Protein AF-A0A1V5D3I6-F1 (afdb_monomer_lite)

Foldseek 3Di:
DPDQADWDFDDDPPPDPDDDDDDDDPPDPGPTWRWDQWKKWWKAWADAADDPPPDDDPDHWHWDDDPVPRWHWTKMKTKMALPAPDVVAARIKIWIFTPDTQQFGWIKIPRHKDDKTFTDADAAPPLNVFARGQKMKIKAKIAIPDTDPGPADGDRIWIKMKIKGQLDAPPPDDPPDDPPPWDAPFQAADDPLVSDHDDHGHRPFAMKMKMFIANHRDSPHHTSDIIIGGGPDMGMRMGHRDPVSVD

Structure (mmCIF, N/CA/C/O backbone):
data_AF-A0A1V5D3I6-F1
#
_entry.id   AF-A0A1V5D3I6-F1
#
loop_
_atom_site.group_PDB
_atom_site.id
_atom_site.type_symbol
_atom_site.label_atom_id
_atom_site.label_alt_id
_atom_site.label_comp_id
_atom_site.label_asym_id
_atom_site.label_entity_id
_atom_site.label_seq_id
_atom_site.pdbx_PDB_ins_code
_atom_site.Cartn_x
_atom_site.Cartn_y
_atom_site.Cartn_z
_atom_site.occupancy
_atom_site.B_iso_or_equiv
_atom_site.auth_seq_id
_atom_site.auth_comp_id
_atom_site.auth_asym_id
_atom_site.auth_atom_id
_atom_site.pdbx_PDB_model_num
ATOM 1 N N . MET A 1 1 ? 25.276 -17.514 -11.315 1.00 37.22 1 MET A N 1
ATOM 2 C CA . MET A 1 1 ? 24.323 -18.236 -12.189 1.00 37.22 1 MET A CA 1
ATOM 3 C C . MET A 1 1 ? 23.002 -17.486 -12.111 1.00 37.22 1 MET A C 1
ATOM 5 O O . MET A 1 1 ? 22.484 -17.379 -11.010 1.00 37.22 1 MET A O 1
ATOM 9 N N . LYS A 1 2 ? 22.500 -16.891 -13.203 1.00 38.47 2 LYS A N 1
ATOM 10 C CA . LYS A 1 2 ? 21.170 -16.255 -13.202 1.00 38.47 2 LYS A CA 1
ATOM 11 C C . LYS A 1 2 ? 20.128 -17.372 -13.085 1.00 38.47 2 LYS A C 1
ATOM 13 O O . LYS A 1 2 ? 19.987 -18.147 -14.027 1.00 38.47 2 LYS A O 1
ATOM 18 N N . LYS A 1 3 ? 19.468 -17.514 -11.930 1.00 43.94 3 LYS A N 1
ATOM 19 C CA . LYS A 1 3 ? 18.290 -18.382 -11.820 1.00 43.94 3 LYS A CA 1
ATOM 20 C C . LYS A 1 3 ? 17.224 -17.775 -12.730 1.00 43.94 3 LYS A C 1
ATOM 22 O O . LYS A 1 3 ? 16.884 -16.609 -12.578 1.00 43.94 3 LYS A O 1
ATOM 27 N N . THR A 1 4 ? 16.753 -18.526 -13.717 1.00 47.00 4 THR A N 1
ATOM 28 C CA . THR A 1 4 ? 15.573 -18.136 -14.492 1.00 47.00 4 THR A CA 1
ATOM 29 C C . THR A 1 4 ? 14.388 -18.074 -13.539 1.00 47.00 4 THR A C 1
ATOM 31 O O . THR A 1 4 ? 13.991 -19.107 -13.000 1.00 47.00 4 THR A O 1
ATOM 34 N N . ALA A 1 5 ? 13.876 -16.866 -13.311 1.00 50.59 5 ALA A N 1
ATOM 35 C CA . ALA A 1 5 ? 12.672 -16.621 -12.535 1.00 50.59 5 ALA A CA 1
ATOM 36 C C . ALA A 1 5 ? 11.508 -17.492 -13.053 1.00 50.59 5 ALA A C 1
ATOM 38 O O . ALA A 1 5 ? 11.315 -17.581 -14.275 1.00 50.59 5 ALA A O 1
ATOM 39 N N . PRO A 1 6 ? 10.744 -18.157 -12.168 1.00 49.59 6 PRO A N 1
ATOM 40 C CA . PRO A 1 6 ? 9.537 -18.862 -12.572 1.00 49.59 6 PRO A CA 1
ATOM 41 C C . PRO A 1 6 ? 8.541 -17.863 -13.177 1.00 49.59 6 PRO A C 1
ATOM 43 O O . PRO A 1 6 ? 8.244 -16.821 -12.596 1.00 49.59 6 PRO A O 1
ATOM 46 N N . LYS A 1 7 ? 8.029 -18.177 -14.370 1.00 48.06 7 LYS A N 1
ATOM 47 C CA . LYS A 1 7 ? 6.925 -17.431 -14.980 1.00 48.06 7 LYS A CA 1
ATOM 48 C C . LYS A 1 7 ? 5.622 -17.961 -14.401 1.00 48.06 7 LYS A C 1
ATOM 50 O O . LYS A 1 7 ? 5.266 -19.108 -14.668 1.00 48.06 7 LYS A O 1
ATOM 55 N N . PHE A 1 8 ? 4.918 -17.136 -13.636 1.00 49.38 8 PHE A N 1
ATOM 56 C CA . PHE A 1 8 ? 3.567 -17.451 -13.192 1.00 49.38 8 PHE A CA 1
ATOM 57 C C . PHE A 1 8 ? 2.588 -16.871 -14.208 1.00 49.38 8 PHE A C 1
ATOM 59 O O . PHE A 1 8 ? 2.472 -15.659 -14.380 1.00 49.38 8 PHE A O 1
ATOM 66 N N . CYS A 1 9 ? 1.917 -17.757 -14.934 1.00 48.31 9 CYS A N 1
ATOM 67 C CA . CYS A 1 9 ? 0.856 -17.394 -15.859 1.00 48.31 9 CYS A CA 1
ATOM 68 C C . CYS A 1 9 ? -0.463 -17.788 -15.186 1.00 48.31 9 CYS A C 1
ATOM 70 O O . CYS A 1 9 ? -0.734 -18.977 -15.006 1.00 48.31 9 CYS A O 1
ATOM 72 N N . GLY A 1 10 ? -1.245 -16.801 -14.751 1.00 50.28 10 GLY A N 1
ATOM 73 C CA . GLY A 1 10 ? -2.575 -17.054 -14.214 1.00 50.28 10 GLY A CA 1
ATOM 74 C C . GLY A 1 10 ? -3.531 -17.464 -15.329 1.00 50.28 10 GLY A C 1
ATOM 75 O O . GLY A 1 10 ? -3.560 -16.843 -16.390 1.00 50.28 10 GLY A O 1
ATOM 76 N N . TYR A 1 11 ? -4.301 -18.525 -15.103 1.00 44.09 11 TYR A N 1
ATOM 77 C CA . TYR A 1 11 ? -5.347 -18.956 -16.024 1.00 44.09 11 TYR A CA 1
ATOM 78 C C . TYR A 1 11 ? -6.695 -18.480 -15.489 1.00 44.09 11 TYR A C 1
ATOM 80 O O . TYR A 1 11 ? -7.198 -19.021 -14.505 1.00 44.09 11 TYR A O 1
ATOM 88 N N . THR A 1 12 ? -7.317 -17.506 -16.149 1.00 41.88 12 THR A N 1
ATOM 89 C CA . THR A 1 12 ? -8.731 -17.202 -15.904 1.00 41.88 12 THR A CA 1
ATOM 90 C C . THR A 1 12 ? -9.575 -18.242 -16.632 1.00 41.88 12 THR A C 1
ATOM 92 O O . THR A 1 12 ? -9.712 -18.206 -17.857 1.00 41.88 12 THR A O 1
ATOM 95 N N . VAL A 1 13 ? -10.149 -19.192 -15.894 1.00 40.69 13 VAL A N 1
ATOM 96 C CA . VAL A 1 13 ? -11.160 -20.101 -16.445 1.00 40.69 13 VAL A CA 1
ATOM 97 C C . VAL A 1 13 ? -12.479 -19.336 -16.512 1.00 40.69 13 VAL A C 1
ATOM 99 O O . VAL A 1 13 ? -13.206 -19.241 -15.527 1.00 40.69 13 VAL A O 1
ATOM 102 N N . ILE A 1 14 ? -12.796 -18.765 -17.675 1.00 44.31 14 ILE A N 1
ATOM 103 C CA . ILE A 1 14 ? -14.140 -18.241 -17.931 1.00 44.31 14 ILE A CA 1
ATOM 104 C C . ILE A 1 14 ? -15.063 -19.455 -18.065 1.00 44.31 14 ILE A C 1
ATOM 106 O O . ILE A 1 14 ? -15.066 -20.137 -19.091 1.00 44.31 14 ILE A O 1
ATOM 110 N N . ALA A 1 15 ? -15.830 -19.749 -17.016 1.00 41.75 15 ALA A N 1
ATOM 111 C CA . ALA A 1 15 ? -16.908 -20.724 -17.086 1.00 41.75 15 ALA A CA 1
ATOM 112 C C . ALA A 1 15 ? -18.030 -20.143 -17.962 1.00 41.75 15 ALA A C 1
ATOM 114 O O . ALA A 1 15 ? -18.907 -19.424 -17.485 1.00 41.75 15 ALA A O 1
ATOM 115 N N . LEU A 1 16 ? -17.978 -20.415 -19.267 1.00 42.66 16 LEU A N 1
ATOM 116 C CA . LEU A 1 16 ? -19.084 -20.118 -20.169 1.00 42.66 16 LEU A CA 1
ATOM 117 C C . LEU A 1 16 ? -20.218 -21.100 -19.849 1.00 42.66 16 LEU A C 1
ATOM 119 O O . LEU A 1 16 ? -20.115 -22.294 -20.141 1.00 42.66 16 LEU A O 1
ATOM 123 N N . SER A 1 17 ? -21.282 -20.607 -19.212 1.00 44.28 17 SER A N 1
ATOM 124 C CA . SER A 1 17 ? -22.501 -21.384 -18.992 1.00 44.28 17 SER A CA 1
ATOM 125 C C . SER A 1 17 ? -22.998 -21.957 -20.317 1.00 44.28 17 SER A C 1
ATOM 127 O O . SER A 1 17 ? -23.176 -21.253 -21.310 1.00 44.28 17 SER A O 1
ATOM 129 N N . LEU A 1 18 ? -23.172 -23.274 -20.303 1.00 47.62 18 LEU A N 1
ATOM 130 C CA . LEU A 1 18 ? -23.418 -24.146 -21.436 1.00 47.62 18 LEU A CA 1
ATOM 131 C C . LEU A 1 18 ? -24.748 -23.812 -22.138 1.00 47.62 18 LEU A C 1
ATOM 133 O O . LEU A 1 18 ? -25.794 -24.338 -21.768 1.00 47.62 18 LEU A O 1
ATOM 137 N N . ALA A 1 19 ? -24.715 -22.981 -23.179 1.00 48.28 19 ALA A N 1
ATOM 138 C CA . ALA A 1 19 ? -25.763 -22.952 -24.193 1.00 48.28 19 ALA A CA 1
ATOM 139 C C . ALA A 1 19 ? -25.214 -22.475 -25.547 1.00 48.28 19 ALA A C 1
ATOM 141 O O . ALA A 1 19 ? -24.840 -21.322 -25.718 1.00 48.28 19 ALA A O 1
ATOM 142 N N . LEU A 1 20 ? -25.268 -23.396 -26.511 1.00 44.53 20 LEU A N 1
ATOM 143 C CA . LEU A 1 20 ? -25.088 -23.224 -27.954 1.00 44.53 20 LEU A CA 1
ATOM 144 C C . LEU A 1 20 ? -23.651 -23.049 -28.481 1.00 44.53 20 LEU A C 1
ATOM 146 O O . LEU A 1 20 ? -23.005 -22.012 -28.372 1.00 44.53 20 LEU A O 1
ATOM 150 N N . ALA A 1 21 ? -23.193 -24.119 -29.132 1.00 50.31 21 ALA A N 1
ATOM 151 C CA . ALA A 1 21 ? -21.932 -24.232 -29.838 1.00 50.31 21 ALA A CA 1
ATOM 152 C C . ALA A 1 21 ? -21.857 -23.268 -31.033 1.00 50.31 21 ALA A C 1
ATOM 154 O O . ALA A 1 21 ? -22.426 -23.527 -32.091 1.00 50.31 21 ALA A O 1
ATOM 155 N N . ILE A 1 22 ? -21.087 -22.194 -30.880 1.00 46.81 22 ILE A N 1
ATOM 156 C CA . ILE A 1 22 ? -20.402 -21.519 -31.983 1.00 46.81 22 ILE A CA 1
ATOM 157 C C . ILE A 1 22 ? -18.941 -21.405 -31.558 1.00 46.81 22 ILE A C 1
ATOM 159 O O . ILE A 1 22 ? -18.634 -20.903 -30.479 1.00 46.81 22 ILE A O 1
ATOM 163 N N . SER A 1 23 ? -18.044 -21.947 -32.380 1.00 50.72 23 SER A N 1
ATOM 164 C CA . SER A 1 23 ? -16.603 -22.002 -32.151 1.00 50.72 23 SER A CA 1
ATOM 165 C C . SER A 1 23 ? -15.990 -20.598 -32.127 1.00 50.72 23 SER A C 1
ATOM 167 O O . SER A 1 23 ? -15.483 -20.107 -33.135 1.00 50.72 23 SER A O 1
ATOM 169 N N . LEU A 1 24 ? -16.025 -19.956 -30.968 1.00 43.88 24 LEU A N 1
ATOM 170 C CA . LEU A 1 24 ? -15.136 -18.857 -30.626 1.00 43.88 24 LEU A CA 1
ATOM 171 C C . LEU A 1 24 ? -13.979 -19.478 -29.848 1.00 43.88 24 LEU A C 1
ATOM 173 O O . LEU A 1 24 ? -14.133 -19.870 -28.694 1.00 43.88 24 LEU A O 1
ATOM 177 N N . LEU A 1 25 ? -12.830 -19.632 -30.508 1.00 50.66 25 LEU A N 1
ATOM 178 C CA . LEU A 1 25 ? -11.586 -19.923 -29.802 1.00 50.66 25 LEU A CA 1
ATOM 179 C C . LEU A 1 25 ? -11.362 -18.777 -28.804 1.00 50.66 25 LEU A C 1
ATOM 181 O O . LEU A 1 25 ? -11.309 -17.624 -29.242 1.00 50.66 25 LEU A O 1
ATOM 185 N N . PRO A 1 26 ? -11.261 -19.040 -27.489 1.00 46.59 26 PRO A N 1
ATOM 186 C CA . PRO A 1 26 ? -10.918 -17.989 -26.551 1.00 46.59 26 PRO A CA 1
ATOM 187 C C . PRO A 1 26 ? -9.510 -17.507 -26.904 1.00 46.59 26 PRO A C 1
ATOM 189 O O . PRO A 1 26 ? -8.544 -18.264 -26.811 1.00 46.59 26 PRO A O 1
ATOM 192 N N . ILE A 1 27 ? -9.390 -16.251 -27.338 1.00 44.38 27 ILE A N 1
ATOM 193 C CA . ILE A 1 27 ? -8.098 -15.571 -27.404 1.00 44.38 27 ILE A CA 1
ATOM 194 C C . ILE A 1 27 ? -7.692 -15.346 -25.948 1.00 44.38 27 ILE A C 1
ATOM 196 O O . ILE A 1 27 ? -8.093 -14.378 -25.309 1.00 44.38 27 ILE A O 1
ATOM 200 N N . GLN A 1 28 ? -6.970 -16.314 -25.391 1.00 44.66 28 GLN A N 1
ATOM 201 C CA . GLN A 1 28 ? -6.386 -16.221 -24.063 1.00 44.66 28 GLN A CA 1
ATOM 202 C C . GLN A 1 28 ? -5.159 -15.317 -24.168 1.00 44.66 28 GLN A C 1
ATOM 204 O O . GLN A 1 28 ? -4.096 -15.739 -24.619 1.00 44.66 28 GLN A O 1
ATOM 209 N N . ALA A 1 29 ? -5.312 -14.050 -23.790 1.00 43.88 29 ALA A N 1
ATOM 210 C CA . ALA A 1 29 ? -4.165 -13.200 -23.516 1.00 43.88 29 ALA A CA 1
ATOM 211 C C . ALA A 1 29 ? -3.569 -13.642 -22.174 1.00 43.88 29 ALA A C 1
ATOM 213 O O . ALA A 1 29 ? -4.020 -13.241 -21.105 1.00 43.88 29 ALA A O 1
ATOM 214 N N . THR A 1 30 ? -2.584 -14.533 -22.235 1.00 46.59 30 THR A N 1
ATOM 215 C CA . THR A 1 30 ? -1.833 -14.978 -21.065 1.00 46.59 30 THR A CA 1
ATOM 216 C C . THR A 1 30 ? -0.855 -13.875 -20.665 1.00 46.59 30 THR A C 1
ATOM 218 O O . THR A 1 30 ? 0.244 -13.784 -21.215 1.00 46.59 30 THR A O 1
ATOM 221 N N . ALA A 1 31 ? -1.235 -13.015 -19.721 1.00 51.59 31 ALA A N 1
ATOM 222 C CA . ALA A 1 31 ? -0.265 -12.161 -19.047 1.00 51.59 31 ALA A CA 1
ATOM 223 C C . ALA A 1 31 ? 0.580 -13.059 -18.129 1.00 51.59 31 ALA A C 1
ATOM 225 O O . ALA A 1 31 ? 0.126 -13.526 -17.087 1.00 51.59 31 ALA A O 1
ATOM 226 N N . CYS A 1 32 ? 1.790 -13.396 -18.572 1.00 47.50 32 CYS A N 1
ATOM 227 C CA . CYS A 1 32 ? 2.750 -14.120 -17.749 1.00 47.50 32 CYS A CA 1
ATOM 228 C C . CYS A 1 32 ? 3.564 -13.106 -16.949 1.00 47.50 32 CYS A C 1
ATOM 230 O O . CYS A 1 32 ? 4.317 -12.326 -17.534 1.00 47.50 32 CYS A O 1
ATOM 232 N N . TYR A 1 33 ? 3.441 -13.148 -15.626 1.00 57.34 33 TYR A N 1
ATOM 233 C CA . TYR A 1 33 ? 4.226 -12.306 -14.734 1.00 57.34 33 TYR A CA 1
ATOM 234 C C . TYR A 1 33 ? 5.577 -12.977 -14.498 1.00 57.34 33 TYR A C 1
ATOM 236 O O . TYR A 1 33 ? 5.665 -14.176 -14.204 1.00 57.34 33 TYR A O 1
ATOM 244 N N . VAL A 1 34 ? 6.648 -12.209 -14.680 1.00 58.06 34 VAL A N 1
ATOM 245 C CA . VAL A 1 34 ? 7.978 -12.611 -14.227 1.00 58.06 34 VAL A CA 1
ATOM 246 C C . VAL A 1 34 ? 8.058 -12.196 -12.770 1.00 58.06 34 VAL A C 1
ATOM 248 O O . VAL A 1 34 ? 8.049 -11.004 -12.489 1.00 58.06 34 VAL A O 1
ATOM 251 N N . VAL A 1 35 ? 8.079 -13.180 -11.873 1.00 62.00 35 VAL A N 1
ATOM 252 C CA . VAL A 1 35 ? 8.265 -12.934 -10.443 1.00 62.00 35 VAL A CA 1
ATOM 253 C C . VAL A 1 35 ? 9.756 -12.855 -10.163 1.00 62.00 35 VAL A C 1
ATOM 255 O O . VAL A 1 35 ? 10.490 -13.794 -10.474 1.00 62.00 35 VAL A O 1
ATOM 258 N N . GLY A 1 36 ? 10.200 -11.748 -9.584 1.00 67.19 36 GLY A N 1
ATOM 259 C CA . GLY A 1 36 ? 11.580 -11.571 -9.151 1.00 67.19 36 GLY A CA 1
ATOM 260 C C . GLY A 1 36 ? 11.684 -11.109 -7.710 1.00 67.19 36 GLY A C 1
ATOM 261 O O . GLY A 1 36 ? 10.691 -10.755 -7.078 1.00 67.19 36 GLY A O 1
ATOM 262 N N . ASP A 1 37 ? 12.921 -11.091 -7.230 1.00 78.69 37 ASP A N 1
ATOM 263 C CA . ASP A 1 37 ? 13.271 -10.467 -5.966 1.00 78.69 37 ASP A CA 1
ATOM 264 C C . ASP A 1 37 ? 13.435 -8.958 -6.215 1.00 78.69 37 ASP A C 1
ATOM 266 O O . ASP A 1 37 ? 14.124 -8.546 -7.154 1.00 78.69 37 ASP A O 1
ATOM 270 N N . CYS A 1 38 ? 12.831 -8.122 -5.380 1.00 83.50 38 CYS A N 1
ATOM 271 C CA . CYS A 1 38 ? 13.076 -6.683 -5.342 1.00 83.50 38 CYS A CA 1
ATOM 272 C C . CYS A 1 38 ? 12.763 -6.147 -3.943 1.00 83.50 38 CYS A C 1
ATOM 274 O O . CYS A 1 38 ? 12.280 -6.872 -3.071 1.00 83.50 38 CYS A O 1
ATOM 276 N N . ARG A 1 39 ? 13.064 -4.870 -3.727 1.00 89.25 39 ARG A N 1
ATOM 277 C CA . ARG A 1 39 ? 12.733 -4.154 -2.498 1.00 89.25 39 ARG A CA 1
ATOM 278 C C . ARG A 1 39 ? 12.121 -2.810 -2.837 1.00 89.25 39 ARG A C 1
ATOM 280 O O . ARG A 1 39 ? 12.390 -2.259 -3.900 1.00 89.25 39 ARG A O 1
ATOM 287 N N . VAL A 1 40 ? 11.371 -2.248 -1.910 1.00 89.75 40 VAL A N 1
ATOM 288 C CA . VAL A 1 40 ? 10.845 -0.893 -2.016 1.00 89.75 40 VAL A CA 1
ATOM 289 C C . VAL A 1 40 ? 11.223 -0.111 -0.782 1.00 89.75 40 VAL A C 1
ATOM 291 O O . VAL A 1 40 ? 11.158 -0.619 0.337 1.00 89.75 40 VAL A O 1
ATOM 294 N N . THR A 1 41 ? 11.591 1.140 -1.008 1.00 85.94 41 THR A N 1
ATOM 295 C CA . THR A 1 41 ? 11.542 2.176 0.013 1.00 85.94 41 THR A CA 1
ATOM 296 C C . THR A 1 41 ? 10.632 3.258 -0.523 1.00 85.94 41 THR A C 1
ATOM 298 O O . THR A 1 41 ? 10.740 3.654 -1.684 1.00 85.94 41 THR A O 1
ATOM 301 N N . GLY A 1 42 ? 9.746 3.769 0.314 1.00 81.50 42 GLY A N 1
ATOM 302 C CA . GLY A 1 42 ? 9.004 4.946 -0.082 1.00 81.50 42 GLY A CA 1
ATOM 303 C C . GLY A 1 42 ? 8.053 5.431 0.976 1.00 81.50 42 GLY A C 1
ATOM 304 O O . GLY A 1 42 ? 7.952 4.886 2.074 1.00 81.50 42 GLY A O 1
ATOM 305 N N . GLY A 1 43 ? 7.381 6.509 0.625 1.00 71.12 43 GLY A N 1
ATOM 306 C CA . GLY A 1 43 ? 6.408 7.155 1.471 1.00 71.12 43 GLY A CA 1
ATOM 307 C C . GLY A 1 43 ? 5.744 8.287 0.719 1.00 71.12 43 GLY A C 1
ATOM 308 O O . GLY A 1 43 ? 6.286 8.824 -0.250 1.00 71.12 43 GLY A O 1
ATOM 309 N N . GLY A 1 44 ? 4.551 8.631 1.168 1.00 65.50 44 GLY A N 1
ATOM 310 C CA . GLY A 1 44 ? 3.733 9.628 0.508 1.00 65.50 44 GLY A CA 1
ATOM 311 C C . GLY A 1 44 ? 2.622 10.134 1.406 1.00 65.50 44 GLY A C 1
ATOM 312 O O . GLY A 1 44 ? 2.273 9.534 2.427 1.00 65.50 44 GLY A O 1
ATOM 313 N N . GLU A 1 45 ? 2.074 11.269 0.998 1.00 58.47 45 GLU A N 1
ATOM 314 C CA . GLU A 1 45 ? 0.855 11.842 1.550 1.00 58.47 45 GLU A CA 1
ATOM 315 C C . GLU A 1 45 ? -0.198 11.854 0.446 1.00 58.47 45 GLU A C 1
ATOM 317 O O . GLU A 1 45 ? 0.074 12.323 -0.662 1.00 58.47 45 GLU A O 1
ATOM 322 N N . VAL A 1 46 ? -1.395 11.347 0.746 1.00 54.84 46 VAL A N 1
ATOM 323 C CA . VAL A 1 46 ? -2.536 11.407 -0.170 1.00 54.84 46 VAL A CA 1
ATOM 324 C C . VAL A 1 46 ? -3.688 12.127 0.525 1.00 54.84 46 VAL A C 1
ATOM 326 O O . VAL A 1 46 ? -4.224 11.681 1.544 1.00 54.84 46 VAL A O 1
ATOM 329 N N . THR A 1 47 ? -4.095 13.256 -0.052 1.00 44.59 47 THR A N 1
ATOM 330 C CA . THR A 1 47 ? -5.380 13.899 0.224 1.00 44.59 47 THR A CA 1
ATOM 331 C C . THR A 1 47 ? -6.404 13.385 -0.782 1.00 44.59 47 THR A C 1
ATOM 333 O O . THR A 1 47 ? -6.282 13.591 -1.982 1.00 44.59 47 THR A O 1
ATOM 336 N N . SER A 1 48 ? -7.445 12.704 -0.312 1.00 41.94 48 SER A N 1
ATOM 337 C CA . SER A 1 48 ? -8.577 12.318 -1.155 1.00 41.94 48 SER A CA 1
ATOM 338 C C . SER A 1 48 ? -9.689 13.370 -1.060 1.00 41.94 48 SER A C 1
ATOM 340 O O . SER A 1 48 ? -9.990 13.856 0.029 1.00 41.94 48 SER A O 1
ATOM 342 N N . GLY A 1 49 ? -10.306 13.741 -2.186 1.00 35.78 49 GLY A N 1
ATOM 343 C CA . GLY A 1 49 ? -11.411 14.708 -2.260 1.00 35.78 49 GLY A CA 1
ATOM 344 C C . GLY A 1 49 ? -11.837 14.953 -3.711 1.00 35.78 49 GLY A C 1
ATOM 345 O O . GLY A 1 49 ? -10.996 14.919 -4.595 1.00 35.78 49 GLY A O 1
ATOM 346 N N . ILE A 1 50 ? -13.134 15.129 -3.978 1.00 40.34 50 ILE A N 1
ATOM 347 C CA . ILE A 1 50 ? -13.681 15.369 -5.327 1.00 40.34 50 ILE A CA 1
ATOM 348 C C . ILE A 1 50 ? -13.454 16.836 -5.718 1.00 40.34 50 ILE A C 1
ATOM 350 O O . ILE A 1 50 ? -13.862 17.726 -4.979 1.00 40.34 50 ILE A O 1
ATOM 354 N N . ASP A 1 51 ? -12.898 17.070 -6.902 1.00 37.28 51 ASP A N 1
ATOM 355 C CA . ASP A 1 51 ? -13.044 18.315 -7.656 1.00 37.28 51 ASP A CA 1
ATOM 356 C C . ASP A 1 51 ? -14.389 18.273 -8.422 1.00 37.28 51 ASP A C 1
ATOM 358 O O . ASP A 1 51 ? -14.614 17.327 -9.192 1.00 37.28 51 ASP A O 1
ATOM 362 N N . PRO A 1 52 ? -15.333 19.198 -8.161 1.00 37.25 52 PRO A N 1
ATOM 363 C CA . PRO A 1 52 ? -16.675 19.186 -8.745 1.00 37.25 52 PRO A CA 1
ATOM 364 C C . PRO A 1 52 ? -16.758 19.400 -10.270 1.00 37.25 52 PRO A C 1
ATOM 366 O O . PRO A 1 52 ? -17.811 19.087 -10.828 1.00 37.25 52 PRO A O 1
ATOM 369 N N . ASP A 1 53 ? -15.703 19.850 -10.962 1.00 36.00 53 ASP A N 1
ATOM 370 C CA . ASP A 1 53 ? -15.848 20.400 -12.326 1.00 36.00 53 ASP A CA 1
ATOM 371 C C . ASP A 1 53 ? -15.299 19.537 -13.486 1.00 36.00 53 ASP A C 1
ATOM 373 O O . ASP A 1 53 ? -15.312 19.959 -14.643 1.00 36.00 53 ASP A O 1
ATOM 377 N N . GLY A 1 54 ? -14.896 18.285 -13.239 1.00 37.03 54 GLY A N 1
ATOM 378 C CA . GLY A 1 54 ? -14.754 17.259 -14.292 1.00 37.03 54 GLY A CA 1
ATOM 379 C C . GLY A 1 54 ? -13.691 17.502 -15.381 1.00 37.03 54 GLY A C 1
ATOM 380 O O . GLY A 1 54 ? -13.683 16.783 -16.383 1.00 37.03 54 GLY A O 1
ATOM 381 N N . GLY A 1 55 ? -12.791 18.470 -15.197 1.00 31.94 55 GLY A N 1
ATOM 382 C CA . GLY A 1 55 ? -11.600 18.693 -16.021 1.00 31.94 55 GLY A CA 1
ATOM 383 C C . GLY A 1 55 ? -10.314 18.337 -15.269 1.00 31.94 55 GLY A C 1
ATOM 384 O O . GLY A 1 55 ? -10.279 18.356 -14.047 1.00 31.94 55 GLY A O 1
ATOM 385 N N . TRP A 1 56 ? -9.247 18.005 -15.998 1.00 36.34 56 TRP A N 1
ATOM 386 C CA . TRP A 1 56 ? -7.893 17.909 -15.441 1.00 36.34 56 TRP A CA 1
ATOM 387 C C . TRP A 1 56 ? -7.244 19.298 -15.517 1.00 36.34 56 TRP A C 1
ATOM 389 O O . TRP A 1 56 ? -6.955 19.773 -16.616 1.00 36.34 56 TRP A O 1
ATOM 399 N N . ASP A 1 57 ? -7.065 19.965 -14.375 1.00 38.94 57 ASP A N 1
ATOM 400 C CA . ASP A 1 57 ? -6.638 21.374 -14.290 1.00 38.94 57 ASP A CA 1
ATOM 401 C C . ASP A 1 57 ? -5.175 21.569 -13.834 1.00 38.94 57 ASP A C 1
ATOM 403 O O . ASP A 1 57 ? -4.680 22.694 -13.761 1.00 38.94 57 ASP A O 1
ATOM 407 N N . GLY A 1 58 ? -4.455 20.476 -13.561 1.00 35.62 58 GLY A N 1
ATOM 408 C CA . GLY A 1 58 ? -3.114 20.523 -12.975 1.00 35.62 58 GLY A CA 1
ATOM 409 C C . GLY A 1 58 ? -3.094 20.532 -11.443 1.00 35.62 58 GLY A C 1
ATOM 410 O O . GLY A 1 58 ? -2.032 20.764 -10.863 1.00 35.62 58 GLY A O 1
ATOM 411 N N . THR A 1 59 ? -4.214 20.232 -10.781 1.00 31.38 59 THR A N 1
ATOM 412 C CA . THR A 1 59 ? -4.294 20.049 -9.331 1.00 31.38 59 THR A CA 1
ATOM 413 C C . THR A 1 59 ? -4.857 18.666 -8.936 1.00 31.38 59 THR A C 1
ATOM 415 O O . THR A 1 59 ? -5.852 18.187 -9.459 1.00 31.38 59 THR A O 1
ATOM 418 N N . LEU A 1 60 ? -4.110 18.009 -8.032 1.00 37.91 60 LEU A N 1
ATOM 419 C CA . LEU A 1 60 ? -4.439 16.956 -7.048 1.00 37.91 60 LEU A CA 1
ATOM 420 C C . LEU A 1 60 ? -5.236 15.691 -7.475 1.00 37.91 60 LEU A C 1
ATOM 422 O O . LEU A 1 60 ? -6.408 15.727 -7.833 1.00 37.91 60 LEU A O 1
ATOM 426 N N . ALA A 1 61 ? -4.617 14.517 -7.290 1.00 38.41 61 ALA A N 1
ATOM 427 C CA . ALA A 1 61 ? -5.255 13.208 -7.433 1.00 38.41 61 ALA A CA 1
ATOM 428 C C . ALA A 1 61 ? -6.030 12.789 -6.174 1.00 38.41 61 ALA A C 1
ATOM 430 O O . ALA A 1 61 ? -5.532 12.756 -5.052 1.00 38.41 61 ALA A O 1
ATOM 431 N N . GLN A 1 62 ? -7.277 12.427 -6.435 1.00 40.62 62 GLN A N 1
ATOM 432 C CA . GLN A 1 62 ? -8.309 12.005 -5.510 1.00 40.62 62 GLN A CA 1
ATOM 433 C C . GLN A 1 62 ? -8.156 10.496 -5.253 1.00 40.62 62 GLN A C 1
ATOM 435 O O . GLN A 1 62 ? -8.371 9.690 -6.160 1.00 40.62 62 GLN A O 1
ATOM 440 N N . GLY A 1 63 ? -7.836 10.083 -4.025 1.00 39.34 63 GLY A N 1
ATOM 441 C CA . GLY A 1 63 ? -8.048 8.690 -3.616 1.00 39.34 63 GLY A CA 1
ATOM 442 C C . GLY A 1 63 ? -9.550 8.373 -3.637 1.00 39.34 63 GLY A C 1
ATOM 443 O O . GLY A 1 63 ? -10.333 9.016 -2.937 1.00 39.34 63 GLY A O 1
ATOM 444 N N . LYS A 1 64 ? -9.997 7.418 -4.460 1.00 39.56 64 LYS A N 1
ATOM 445 C CA . LYS A 1 64 ? -11.401 6.983 -4.470 1.00 39.56 64 LYS A CA 1
ATOM 446 C C . LYS A 1 64 ? -11.602 5.865 -3.451 1.00 39.56 64 LYS A C 1
ATOM 448 O O . LYS A 1 64 ? -11.545 4.693 -3.792 1.00 39.56 64 LYS A O 1
ATOM 453 N N . TYR A 1 65 ? -11.999 6.238 -2.241 1.00 40.03 65 TYR A N 1
ATOM 454 C CA . TYR A 1 65 ? -13.035 5.476 -1.551 1.00 40.03 65 TYR A CA 1
ATOM 455 C C . TYR A 1 65 ? -14.163 6.438 -1.193 1.00 40.03 65 TYR A C 1
ATOM 457 O O . TYR A 1 65 ? -14.041 7.266 -0.293 1.00 40.03 65 TYR A O 1
ATOM 465 N N . ARG A 1 66 ? -15.254 6.383 -1.966 1.00 39.47 66 ARG A N 1
ATOM 466 C CA . ARG A 1 66 ? -16.520 6.991 -1.559 1.00 39.47 66 ARG A CA 1
ATOM 467 C C . ARG A 1 66 ? -17.196 5.982 -0.641 1.00 39.47 66 ARG A C 1
ATOM 469 O O . ARG A 1 66 ? -17.859 5.073 -1.135 1.00 39.47 66 ARG A O 1
ATOM 476 N N . SER A 1 67 ? -17.105 6.180 0.673 1.00 41.88 67 SER A N 1
ATOM 477 C CA . SER A 1 67 ? -18.259 5.779 1.480 1.00 41.88 67 SER A CA 1
ATOM 478 C C . SER A 1 67 ? -19.444 6.623 0.984 1.00 41.88 67 SER A C 1
ATOM 480 O O . SER A 1 67 ? -19.251 7.770 0.563 1.00 41.88 67 SER A O 1
ATOM 482 N N . GLY A 1 68 ? -20.655 6.068 0.949 1.00 38.91 68 GLY A N 1
ATOM 483 C CA . GLY A 1 68 ? -21.832 6.678 0.309 1.00 38.91 68 GLY A CA 1
ATOM 484 C C . GLY A 1 68 ? -22.221 8.097 0.773 1.00 38.91 68 GLY A C 1
ATOM 485 O O . GLY A 1 68 ? -23.175 8.652 0.238 1.00 38.91 68 GLY A O 1
ATOM 486 N N . SER A 1 69 ? -21.500 8.699 1.725 1.00 49.91 69 SER A N 1
ATOM 487 C CA . SER A 1 69 ? -21.671 10.062 2.242 1.00 49.91 69 SER A CA 1
ATOM 488 C C . SER A 1 69 ? -20.881 11.157 1.504 1.00 49.91 69 SER A C 1
ATOM 490 O O . SER A 1 69 ? -21.076 12.333 1.799 1.00 49.91 69 SER A O 1
ATOM 492 N N . GLY A 1 70 ? -19.976 10.815 0.576 1.00 58.53 70 GLY A N 1
ATOM 493 C CA . GLY A 1 70 ? -19.125 11.800 -0.115 1.00 58.53 70 GLY A CA 1
ATOM 494 C C . GLY A 1 70 ? -17.907 12.281 0.690 1.00 58.53 70 GLY A C 1
ATOM 495 O O . GLY A 1 70 ? -17.164 13.133 0.209 1.00 58.53 70 GLY A O 1
ATOM 496 N N . GLN A 1 71 ? -17.676 11.721 1.880 1.00 62.78 71 GLN A N 1
ATOM 497 C CA . GLN A 1 71 ? -16.450 11.916 2.656 1.00 62.78 71 GLN A CA 1
ATOM 498 C C . GLN A 1 71 ? -15.333 10.985 2.171 1.00 62.78 71 GLN A C 1
ATOM 500 O O . GLN A 1 71 ? -15.595 9.867 1.722 1.00 62.78 71 GLN A O 1
ATOM 505 N N . THR A 1 72 ? -14.093 11.447 2.288 1.00 69.75 72 THR A N 1
ATOM 506 C CA . THR A 1 72 ? -12.902 10.821 1.710 1.00 69.75 72 THR A CA 1
ATOM 507 C C . THR A 1 72 ? -11.808 10.634 2.776 1.00 69.75 72 THR A C 1
ATOM 509 O O . THR A 1 72 ? -11.703 11.424 3.715 1.00 69.75 72 THR A O 1
ATOM 512 N N . ASN A 1 73 ? -11.032 9.548 2.675 1.00 76.94 73 ASN A N 1
ATOM 513 C CA . ASN A 1 73 ? -9.983 9.178 3.635 1.00 76.94 73 ASN A CA 1
ATOM 514 C C . ASN A 1 73 ? -8.659 9.918 3.392 1.00 76.94 73 ASN A C 1
ATOM 516 O O . ASN A 1 73 ? -8.023 9.721 2.355 1.00 76.94 73 ASN A O 1
ATOM 520 N N . ARG A 1 74 ? -8.181 10.706 4.353 1.00 82.25 74 ARG A N 1
ATOM 521 C CA . ARG A 1 74 ? -6.836 11.293 4.316 1.00 82.25 74 ARG A CA 1
ATOM 522 C C . ARG A 1 74 ? -5.848 10.371 5.013 1.00 82.25 74 ARG A C 1
ATOM 524 O O . ARG A 1 74 ? -6.046 10.054 6.186 1.00 82.25 74 ARG A O 1
ATOM 531 N N . TYR A 1 75 ? -4.761 10.022 4.332 1.00 83.75 75 TYR A N 1
ATOM 532 C CA . TYR A 1 75 ? -3.746 9.141 4.895 1.00 83.75 75 TYR A CA 1
ATOM 533 C C . TYR A 1 75 ? -2.321 9.468 4.428 1.00 83.75 75 TYR A C 1
ATOM 535 O O . TYR A 1 75 ? -2.106 10.063 3.370 1.00 83.75 75 TYR A O 1
ATOM 543 N N . THR A 1 76 ? -1.340 9.057 5.227 1.00 89.00 76 THR A N 1
ATOM 544 C CA . THR A 1 76 ? 0.063 8.924 4.815 1.00 89.00 76 THR A CA 1
ATOM 545 C C . THR A 1 76 ? 0.493 7.478 4.960 1.00 89.00 76 THR A C 1
ATOM 547 O O . THR A 1 76 ? -0.107 6.697 5.699 1.00 89.00 76 THR A O 1
ATOM 550 N N . PHE A 1 77 ? 1.551 7.114 4.258 1.00 91.06 77 PHE A N 1
ATOM 551 C CA . PHE A 1 77 ? 2.156 5.799 4.379 1.00 91.06 77 PHE A CA 1
ATOM 552 C C . PHE A 1 77 ? 3.663 5.900 4.180 1.00 91.06 77 PHE A C 1
ATOM 554 O O . PHE A 1 77 ? 4.175 6.898 3.663 1.00 91.06 77 PHE A O 1
ATOM 561 N N . GLY A 1 78 ? 4.367 4.842 4.553 1.00 90.50 78 GLY A N 1
ATOM 562 C CA . GLY A 1 78 ? 5.746 4.650 4.150 1.00 90.50 78 GLY A CA 1
ATOM 563 C C . GLY A 1 78 ? 6.471 3.587 4.950 1.00 90.50 78 GLY A C 1
ATOM 564 O O . GLY A 1 78 ? 5.940 3.021 5.907 1.00 90.50 78 GLY A O 1
ATOM 565 N N . GLY A 1 79 ? 7.709 3.344 4.543 1.00 90.44 79 GLY A N 1
ATOM 566 C CA . GLY A 1 79 ? 8.586 2.347 5.130 1.00 90.44 79 GLY A CA 1
ATOM 567 C C . GLY A 1 79 ? 9.416 1.648 4.065 1.00 90.44 79 GLY A C 1
ATOM 568 O O . GLY A 1 79 ? 9.741 2.228 3.022 1.00 90.44 79 GLY A O 1
ATOM 569 N N . GLN A 1 80 ? 9.741 0.390 4.337 1.00 89.94 80 GLN A N 1
ATOM 570 C CA . GLN A 1 80 ? 10.510 -0.464 3.449 1.00 89.94 80 GLN A CA 1
ATOM 571 C C . GLN A 1 80 ? 9.961 -1.891 3.435 1.00 89.94 80 GLN A C 1
ATOM 573 O O . GLN A 1 80 ? 9.544 -2.401 4.471 1.00 89.94 80 GLN A O 1
ATOM 578 N N . ALA A 1 81 ? 10.025 -2.550 2.282 1.00 90.62 81 ALA A N 1
ATOM 579 C CA . ALA A 1 81 ? 9.795 -3.987 2.138 1.00 90.62 81 ALA A CA 1
ATOM 580 C C . ALA A 1 81 ? 10.897 -4.590 1.264 1.00 90.62 81 ALA A C 1
ATOM 582 O O . ALA A 1 81 ? 11.355 -3.954 0.321 1.00 90.62 81 ALA A O 1
ATOM 583 N N . GLY A 1 82 ? 11.349 -5.798 1.581 1.00 84.44 82 GLY A N 1
ATOM 584 C CA . GLY A 1 82 ? 12.415 -6.504 0.863 1.00 84.44 82 GLY A CA 1
ATOM 585 C C . GLY A 1 82 ? 13.818 -6.021 1.211 1.00 84.44 82 GLY A C 1
ATOM 586 O O . GLY A 1 82 ? 14.770 -6.398 0.539 1.00 84.44 82 GLY A O 1
ATOM 587 N N . ALA A 1 83 ? 13.950 -5.177 2.236 1.00 73.88 83 ALA A N 1
ATOM 588 C CA . ALA A 1 83 ? 15.225 -4.755 2.795 1.00 73.88 83 ALA A CA 1
ATOM 589 C C . ALA A 1 83 ? 15.343 -5.343 4.201 1.00 73.88 83 ALA A C 1
ATOM 591 O O . ALA A 1 83 ? 14.622 -4.916 5.105 1.00 73.88 83 ALA A O 1
ATOM 592 N N . ASN A 1 84 ? 16.242 -6.305 4.397 1.00 67.62 84 ASN A N 1
ATOM 593 C CA . ASN A 1 84 ? 16.491 -6.869 5.722 1.00 67.62 84 ASN A CA 1
ATOM 594 C C . ASN A 1 84 ? 16.940 -5.760 6.690 1.00 67.62 84 ASN A C 1
ATOM 596 O O . ASN A 1 84 ? 18.038 -5.215 6.557 1.00 67.62 84 ASN A O 1
ATOM 600 N N . THR A 1 85 ? 16.104 -5.421 7.675 1.00 59.44 85 THR A N 1
ATOM 601 C CA . THR A 1 85 ? 16.428 -4.391 8.682 1.00 59.44 85 THR A CA 1
ATOM 602 C C . THR A 1 85 ? 17.286 -4.952 9.822 1.00 59.44 85 THR A C 1
ATOM 604 O O . THR A 1 85 ? 18.018 -4.206 10.472 1.00 59.44 85 THR A O 1
ATOM 607 N N . ALA A 1 86 ? 17.255 -6.273 10.027 1.00 57.94 86 ALA A N 1
ATOM 608 C CA . ALA A 1 86 ? 18.137 -7.042 10.905 1.00 57.94 86 ALA A CA 1
ATOM 609 C C . ALA A 1 86 ? 18.185 -8.515 10.442 1.00 57.94 86 ALA A C 1
ATOM 611 O O . ALA A 1 86 ? 17.273 -8.964 9.755 1.00 57.94 86 ALA A O 1
ATOM 612 N N . TYR A 1 87 ? 19.219 -9.285 10.816 1.00 57.16 87 TYR A N 1
ATOM 613 C CA . TYR A 1 87 ? 19.275 -10.737 10.567 1.00 57.16 87 TYR A CA 1
ATOM 614 C C . TYR A 1 87 ? 19.503 -11.529 11.869 1.00 57.16 87 TYR A C 1
ATOM 616 O O . TYR A 1 87 ? 20.474 -11.233 12.573 1.00 57.16 87 TYR A O 1
ATOM 624 N N . PRO A 1 88 ? 18.696 -12.573 12.163 1.00 61.22 88 PRO A N 1
ATOM 625 C CA . PRO A 1 88 ? 17.394 -12.869 11.555 1.00 61.22 88 PRO A CA 1
ATOM 626 C C . PRO A 1 88 ? 16.378 -11.810 12.010 1.00 61.22 88 PRO A C 1
ATOM 628 O O . PRO A 1 88 ? 16.199 -11.595 13.207 1.00 61.22 88 PRO A O 1
ATOM 631 N N . GLY A 1 89 ? 15.753 -11.106 11.074 1.00 61.59 89 GLY A N 1
ATOM 632 C CA . GLY A 1 89 ? 14.862 -9.988 11.371 1.00 61.59 89 GLY A CA 1
ATOM 633 C C . GLY A 1 89 ? 13.857 -9.766 10.247 1.00 61.59 89 GLY A C 1
ATOM 634 O O . GLY A 1 89 ? 13.939 -10.434 9.214 1.00 61.59 89 GLY A O 1
ATOM 635 N N . PRO A 1 90 ? 12.868 -8.889 10.466 1.00 64.31 90 PRO A N 1
ATOM 636 C CA . PRO A 1 90 ? 11.797 -8.677 9.508 1.00 64.31 90 PRO A CA 1
ATOM 637 C C . PRO A 1 90 ? 12.361 -8.144 8.186 1.00 64.31 90 PRO A C 1
ATOM 639 O O . PRO A 1 90 ? 13.300 -7.342 8.165 1.00 64.31 90 PRO A O 1
ATOM 642 N N . GLN A 1 91 ? 11.755 -8.563 7.073 1.00 81.12 91 GLN A N 1
ATOM 643 C CA . GLN A 1 91 ? 12.130 -8.130 5.721 1.00 81.12 91 GLN A CA 1
ATOM 644 C C . GLN A 1 91 ? 11.653 -6.700 5.407 1.00 81.12 91 GLN A C 1
ATOM 646 O O . GLN A 1 91 ? 11.417 -6.351 4.253 1.00 81.12 91 GLN A O 1
ATOM 651 N N . GLY A 1 92 ? 11.474 -5.870 6.434 1.00 84.88 92 GLY A N 1
ATOM 652 C CA . GLY A 1 92 ? 10.998 -4.503 6.326 1.00 84.88 92 GLY A CA 1
ATOM 653 C C . GLY A 1 92 ? 9.954 -4.137 7.376 1.00 84.88 92 GLY A C 1
ATOM 654 O O . GLY A 1 92 ? 9.570 -4.949 8.213 1.00 84.88 92 GLY A O 1
ATOM 655 N N . GLU A 1 93 ? 9.521 -2.884 7.325 1.00 90.31 93 GLU A N 1
ATOM 656 C CA . GLU A 1 93 ? 8.462 -2.324 8.162 1.00 90.31 93 GLU A CA 1
ATOM 657 C C . GLU A 1 93 ? 7.636 -1.382 7.293 1.00 90.31 93 GLU A C 1
ATOM 659 O O . GLU A 1 93 ? 8.194 -0.622 6.499 1.00 90.31 93 GLU A O 1
ATOM 664 N N . TRP A 1 94 ? 6.318 -1.397 7.460 1.00 93.88 94 TRP A N 1
ATOM 665 C CA . TRP A 1 94 ? 5.430 -0.490 6.740 1.00 93.88 94 TRP A CA 1
ATOM 666 C C . TRP A 1 94 ? 4.468 0.184 7.702 1.00 93.88 94 TRP A C 1
ATOM 668 O O . TRP A 1 94 ? 3.916 -0.458 8.590 1.00 93.88 94 TRP A O 1
ATOM 678 N N . THR A 1 95 ? 4.249 1.482 7.542 1.00 95.31 95 THR A N 1
ATOM 679 C CA . THR A 1 95 ? 3.298 2.238 8.355 1.00 95.31 95 THR A CA 1
ATOM 680 C C . THR A 1 95 ? 2.255 2.875 7.459 1.00 95.31 95 THR A C 1
ATOM 682 O O . THR A 1 95 ? 2.590 3.473 6.441 1.00 95.31 95 THR A O 1
ATOM 685 N N . HIS A 1 96 ? 0.995 2.782 7.872 1.00 94.25 96 HIS A N 1
ATOM 686 C CA . HIS A 1 96 ? -0.130 3.485 7.272 1.00 94.25 96 HIS A CA 1
ATOM 687 C C . HIS A 1 96 ? -0.834 4.306 8.348 1.00 94.25 96 HIS A C 1
ATOM 689 O O . HIS A 1 96 ? -1.232 3.778 9.384 1.00 94.25 96 HIS A O 1
ATOM 695 N N . HIS A 1 97 ? -0.984 5.601 8.113 1.00 93.44 97 HIS A N 1
ATOM 696 C CA . HIS A 1 97 ? -1.615 6.532 9.035 1.00 93.44 97 HIS A CA 1
ATOM 697 C C . HIS A 1 97 ? -2.856 7.122 8.380 1.00 93.44 97 HIS A C 1
ATOM 699 O O . HIS A 1 97 ? -2.758 7.946 7.480 1.00 93.44 97 HIS A O 1
ATOM 705 N N . GLN A 1 98 ? -4.022 6.716 8.862 1.00 90.62 98 GLN A N 1
ATOM 706 C CA . GLN A 1 98 ? -5.321 7.272 8.522 1.00 90.62 98 GLN A CA 1
ATOM 707 C C . GLN A 1 98 ? -5.621 8.458 9.459 1.00 90.62 98 GLN A C 1
ATOM 709 O O . GLN A 1 98 ? -5.844 8.266 10.652 1.00 90.62 98 GLN A O 1
ATOM 714 N N . PHE A 1 99 ? -5.640 9.685 8.930 1.00 85.25 99 PHE A N 1
ATOM 715 C CA . PHE A 1 99 ? -5.852 10.913 9.711 1.00 85.25 99 PHE A CA 1
ATOM 716 C C . PHE A 1 99 ? -7.325 11.289 9.886 1.00 85.25 99 PHE A C 1
ATOM 718 O O . PHE A 1 99 ? -7.694 11.896 10.888 1.00 85.25 99 PHE A O 1
ATOM 725 N N . ALA A 1 100 ? -8.148 11.051 8.867 1.00 81.12 100 ALA A N 1
ATOM 726 C CA . ALA A 1 100 ? -9.549 11.460 8.864 1.00 81.12 100 ALA A CA 1
ATOM 727 C C . ALA A 1 100 ? -10.306 10.779 7.728 1.00 81.12 100 ALA A C 1
ATOM 729 O O . ALA A 1 100 ? -9.729 10.519 6.675 1.00 81.12 100 ALA A O 1
ATOM 730 N N . GLY A 1 101 ? -11.607 10.577 7.909 1.00 82.31 101 GLY A N 1
ATOM 731 C CA . GLY A 1 101 ? -12.497 10.033 6.892 1.00 82.31 101 GLY A CA 1
ATOM 732 C C . GLY A 1 101 ? -13.558 9.121 7.505 1.00 82.31 101 GLY A C 1
ATOM 733 O O . GLY A 1 101 ? -13.642 9.015 8.729 1.00 82.31 101 GLY A O 1
ATOM 734 N N . PRO A 1 102 ? -14.382 8.471 6.671 1.00 84.50 102 PRO A N 1
ATOM 735 C CA . PRO A 1 102 ? -15.418 7.546 7.131 1.00 84.50 102 PRO A CA 1
ATOM 736 C C . PRO A 1 102 ? -14.884 6.327 7.901 1.00 84.50 102 PRO A C 1
ATOM 738 O O . PRO A 1 102 ? -15.639 5.732 8.666 1.00 84.50 102 PRO A O 1
ATOM 741 N N . ASP A 1 103 ? -13.607 5.977 7.729 1.00 87.94 103 ASP A N 1
ATOM 742 C CA . ASP A 1 103 ? -12.978 4.828 8.399 1.00 87.94 103 ASP A CA 1
ATOM 743 C C . ASP A 1 103 ? -12.251 5.208 9.701 1.00 87.94 103 ASP A C 1
ATOM 745 O O . ASP A 1 103 ? -11.425 4.454 10.218 1.00 87.94 103 ASP A O 1
ATOM 749 N N . GLY A 1 104 ? -12.562 6.392 10.234 1.00 91.75 104 GLY A N 1
ATOM 750 C CA . GLY A 1 104 ? -12.030 6.888 11.496 1.00 91.75 104 GLY A CA 1
ATOM 751 C C . GLY A 1 104 ? -10.602 7.414 11.382 1.00 91.75 104 GLY A C 1
ATOM 752 O O . GLY A 1 104 ? -10.154 7.873 10.324 1.00 91.75 104 GLY A O 1
ATOM 753 N N . PHE A 1 105 ? -9.907 7.371 12.512 1.00 94.44 105 PHE A N 1
ATOM 754 C CA . PHE A 1 105 ? -8.510 7.754 12.678 1.00 94.44 105 PHE A CA 1
ATOM 755 C C . PHE A 1 105 ? -7.728 6.553 13.197 1.00 94.44 105 PHE A C 1
ATOM 757 O O . PHE A 1 105 ? -8.139 5.959 14.191 1.00 94.44 105 PHE A O 1
ATOM 764 N N . PHE A 1 106 ? -6.597 6.208 12.582 1.00 96.81 106 PHE A N 1
ATOM 765 C CA . PHE A 1 106 ? -5.713 5.181 13.125 1.00 96.81 106 PHE A CA 1
ATOM 766 C C . PHE A 1 106 ? -4.292 5.211 12.557 1.00 96.81 106 PHE A C 1
ATOM 768 O O . PHE A 1 106 ? -4.039 5.712 11.465 1.00 96.81 106 PHE A O 1
ATOM 775 N N . VAL A 1 107 ? -3.364 4.584 13.281 1.00 97.06 107 VAL A N 1
ATOM 776 C CA . VAL A 1 107 ? -2.020 4.245 12.801 1.00 97.06 107 VAL A CA 1
ATOM 777 C C . VAL A 1 107 ? -1.863 2.731 12.816 1.00 97.06 107 VAL A C 1
ATOM 779 O O . VAL A 1 107 ? -1.951 2.101 13.873 1.00 97.06 107 VAL A O 1
ATOM 782 N N . PHE A 1 108 ? -1.609 2.161 11.644 1.00 97.50 108 PHE A N 1
ATOM 783 C CA . PHE A 1 108 ? -1.339 0.747 11.443 1.00 97.50 108 PHE A CA 1
ATOM 784 C C . PHE A 1 108 ? 0.140 0.532 11.126 1.00 97.50 108 PHE A C 1
ATOM 786 O O . PHE A 1 108 ? 0.681 1.166 10.220 1.00 97.50 108 PHE A O 1
ATOM 793 N N . HIS A 1 109 ? 0.785 -0.382 11.847 1.00 97.25 109 HIS A N 1
ATOM 794 C CA . HIS A 1 109 ? 2.168 -0.783 11.600 1.00 97.25 109 HIS A CA 1
ATOM 795 C C . HIS A 1 109 ? 2.220 -2.244 11.164 1.00 97.25 109 HIS A C 1
ATOM 797 O O . HIS A 1 109 ? 1.921 -3.135 11.960 1.00 97.25 109 HIS A O 1
ATOM 803 N N . GLY A 1 110 ? 2.629 -2.481 9.921 1.00 95.44 110 GLY A N 1
ATOM 804 C CA . GLY A 1 110 ? 3.073 -3.774 9.417 1.00 95.44 110 GLY A CA 1
ATOM 805 C C . GLY A 1 110 ? 4.439 -4.111 10.006 1.00 95.44 110 GLY A C 1
ATOM 806 O O . GLY A 1 110 ? 5.449 -3.566 9.565 1.00 95.44 110 GLY A O 1
ATOM 807 N N . ASN A 1 111 ? 4.458 -4.968 11.028 1.00 87.19 111 ASN A N 1
ATOM 808 C CA . ASN A 1 111 ? 5.675 -5.312 11.772 1.00 87.19 111 ASN A CA 1
ATOM 809 C C . ASN A 1 111 ? 6.438 -6.482 11.139 1.00 87.19 111 ASN A C 1
ATOM 811 O O . ASN A 1 111 ? 7.628 -6.652 11.392 1.00 87.19 111 ASN A O 1
ATOM 815 N N . VAL A 1 112 ? 5.733 -7.333 10.394 1.00 91.00 112 VAL A N 1
ATOM 816 C CA . VAL A 1 112 ? 6.284 -8.530 9.762 1.00 91.00 112 VAL A CA 1
ATOM 817 C C . VAL A 1 112 ? 5.827 -8.536 8.315 1.00 91.00 112 VAL A C 1
ATOM 819 O O . VAL A 1 112 ? 4.639 -8.374 8.054 1.00 91.00 112 VAL A O 1
ATOM 822 N N . ILE A 1 113 ? 6.766 -8.709 7.391 1.00 91.50 113 ILE A N 1
ATOM 823 C CA . ILE A 1 113 ? 6.505 -8.861 5.960 1.00 91.50 113 ILE A CA 1
ATOM 824 C C . ILE A 1 113 ? 6.950 -10.272 5.589 1.00 91.50 113 ILE A C 1
ATOM 826 O O . ILE A 1 113 ? 8.137 -10.581 5.686 1.00 91.50 113 ILE A O 1
ATOM 830 N N . ASP A 1 114 ? 5.986 -11.110 5.213 1.00 89.00 114 ASP A N 1
ATOM 831 C CA . ASP A 1 114 ? 6.186 -12.536 4.921 1.00 89.00 114 ASP A CA 1
ATOM 832 C C . ASP A 1 114 ? 6.173 -12.829 3.420 1.00 89.00 114 ASP A C 1
ATOM 834 O O . ASP A 1 114 ? 6.771 -13.799 2.954 1.00 89.00 114 ASP A O 1
ATOM 838 N N . VAL A 1 115 ? 5.451 -12.007 2.658 1.00 89.75 115 VAL A N 1
ATOM 839 C CA . VAL A 1 115 ? 5.270 -12.169 1.218 1.00 89.75 115 VAL A CA 1
ATOM 840 C C . VAL A 1 115 ? 5.765 -10.912 0.537 1.00 89.75 115 VAL A C 1
ATOM 842 O O . VAL A 1 115 ? 5.341 -9.817 0.893 1.00 89.75 115 VAL A O 1
ATOM 845 N N . ILE A 1 116 ? 6.633 -11.080 -0.457 1.00 89.94 116 ILE A N 1
ATOM 846 C CA . ILE A 1 116 ? 7.091 -10.019 -1.352 1.00 89.94 116 ILE A CA 1
ATOM 847 C C . ILE A 1 116 ? 7.134 -10.598 -2.757 1.00 89.94 116 ILE A C 1
ATOM 849 O O . ILE A 1 116 ? 7.716 -11.660 -2.982 1.00 89.94 116 ILE A O 1
ATOM 853 N N . VAL A 1 117 ? 6.501 -9.910 -3.696 1.00 89.69 117 VAL A N 1
ATOM 854 C CA . VAL A 1 117 ? 6.412 -10.321 -5.089 1.00 89.69 117 VAL A CA 1
ATOM 855 C C . VAL A 1 117 ? 6.585 -9.099 -5.968 1.00 89.69 117 VAL A C 1
ATOM 857 O O . VAL A 1 117 ? 5.824 -8.144 -5.875 1.00 89.69 117 VAL A O 1
ATOM 860 N N . CYS A 1 118 ? 7.568 -9.148 -6.856 1.00 90.06 118 CYS A N 1
ATOM 861 C CA . CYS A 1 118 ? 7.802 -8.086 -7.824 1.00 90.06 118 CYS A CA 1
ATOM 862 C C . CYS A 1 118 ? 7.331 -8.529 -9.197 1.00 90.06 118 CYS A C 1
ATOM 864 O O . CYS A 1 118 ? 7.523 -9.688 -9.579 1.00 90.06 118 CYS A O 1
ATOM 866 N N . SER A 1 119 ? 6.684 -7.624 -9.922 1.00 89.06 119 SER A N 1
ATOM 867 C CA . SER A 1 119 ? 6.016 -7.942 -11.177 1.00 89.06 119 SER A CA 1
ATOM 868 C C . SER A 1 119 ? 6.093 -6.772 -12.167 1.00 89.06 119 SER A C 1
ATOM 870 O O . SER A 1 119 ? 6.662 -5.721 -11.871 1.00 89.06 119 SER A O 1
ATOM 872 N N . ASP A 1 120 ? 5.608 -6.999 -13.391 1.00 86.25 120 ASP A N 1
ATOM 873 C CA . ASP A 1 120 ? 5.648 -6.029 -14.495 1.00 86.25 120 ASP A CA 1
ATOM 874 C C . ASP A 1 120 ? 7.072 -5.494 -14.798 1.00 86.25 120 ASP A C 1
ATOM 876 O O . ASP A 1 120 ? 7.432 -4.370 -14.427 1.00 86.25 120 ASP A O 1
ATOM 880 N N . PRO A 1 121 ? 7.933 -6.316 -15.437 1.00 84.56 121 PRO A N 1
ATOM 881 C CA . PRO A 1 121 ? 9.304 -5.924 -15.741 1.00 84.56 121 PRO A CA 1
ATOM 882 C C . PRO A 1 121 ? 9.356 -4.758 -16.736 1.00 84.56 121 PRO A C 1
ATOM 884 O O . PRO A 1 121 ? 8.496 -4.617 -17.605 1.00 84.56 121 PRO A O 1
ATOM 887 N N . GLY A 1 122 ? 10.431 -3.973 -16.669 1.00 85.88 122 GLY A N 1
ATOM 888 C CA . GLY A 1 122 ? 10.613 -2.794 -17.522 1.00 85.88 122 GLY A CA 1
ATOM 889 C C . GLY A 1 122 ? 10.368 -1.505 -16.742 1.00 85.88 122 GLY A C 1
ATOM 890 O O . GLY A 1 122 ? 9.368 -0.844 -16.998 1.00 85.88 122 GLY A O 1
ATOM 891 N N . PRO A 1 123 ? 11.253 -1.161 -15.794 1.00 84.75 123 PRO A N 1
ATOM 892 C CA . PRO A 1 123 ? 11.079 -0.041 -14.867 1.00 84.75 123 PRO A CA 1
ATOM 893 C C . PRO A 1 123 ? 10.853 1.295 -15.593 1.00 84.75 123 PRO A C 1
ATOM 895 O O . PRO A 1 123 ? 11.401 1.532 -16.675 1.00 84.75 123 PRO A O 1
ATOM 898 N N . CYS A 1 124 ? 10.089 2.195 -14.977 1.00 86.62 124 CYS A N 1
ATOM 899 C CA . CYS A 1 124 ? 9.881 3.544 -15.494 1.00 86.62 124 CYS A CA 1
ATOM 900 C C . CYS A 1 124 ? 11.038 4.477 -15.097 1.00 86.62 124 CYS A C 1
ATOM 902 O O . CYS A 1 124 ? 11.744 4.251 -14.119 1.00 86.62 124 CYS A O 1
ATOM 904 N N . ASN A 1 125 ? 11.287 5.539 -15.867 1.00 82.38 125 ASN A N 1
ATOM 905 C CA . ASN A 1 125 ? 12.310 6.527 -15.500 1.00 82.38 125 ASN A CA 1
ATOM 906 C C . ASN A 1 125 ? 11.800 7.438 -14.361 1.00 82.38 125 ASN A C 1
ATOM 908 O O . ASN A 1 125 ? 10.645 7.862 -14.430 1.00 82.38 125 ASN A O 1
ATOM 912 N N . PRO A 1 126 ? 12.644 7.805 -13.372 1.00 73.88 126 PRO A N 1
ATOM 913 C CA . PRO A 1 126 ? 14.085 7.525 -13.265 1.00 73.88 126 PRO A CA 1
ATOM 914 C C . PRO A 1 126 ? 14.444 6.196 -12.571 1.00 73.88 126 PRO A C 1
ATOM 916 O O . PRO A 1 126 ? 15.621 5.827 -12.547 1.00 73.88 126 PRO A O 1
ATOM 919 N N . ALA A 1 127 ? 13.464 5.460 -12.041 1.00 73.75 127 ALA A N 1
ATOM 920 C CA . ALA A 1 127 ? 13.671 4.193 -11.337 1.00 73.75 127 ALA A CA 1
ATOM 921 C C . ALA A 1 127 ? 14.336 3.098 -12.191 1.00 73.75 127 ALA A C 1
ATOM 923 O O . ALA A 1 127 ? 14.909 2.151 -11.653 1.00 73.75 127 ALA A O 1
ATOM 924 N N . ALA A 1 128 ? 14.367 3.258 -13.518 1.00 71.50 128 ALA A N 1
ATOM 925 C CA . ALA A 1 128 ? 15.044 2.351 -14.439 1.00 71.50 128 ALA A CA 1
ATOM 926 C C . ALA A 1 128 ? 16.535 2.126 -14.166 1.00 71.50 128 ALA A C 1
ATOM 928 O O . ALA A 1 128 ? 17.076 1.089 -14.545 1.00 71.50 128 ALA A O 1
ATOM 929 N N . ALA A 1 129 ? 17.200 3.060 -13.485 1.00 73.19 129 ALA A N 1
ATOM 930 C CA . ALA A 1 129 ? 18.579 2.870 -13.045 1.00 73.19 129 ALA A CA 1
ATOM 931 C C . ALA A 1 129 ? 18.714 1.914 -11.842 1.00 73.19 129 ALA A C 1
ATOM 933 O O . ALA A 1 129 ? 19.806 1.415 -11.575 1.00 73.19 129 ALA A O 1
ATOM 934 N N . ASN A 1 130 ? 17.624 1.685 -11.111 1.00 77.19 130 ASN A N 1
ATOM 935 C CA . ASN A 1 130 ? 17.637 1.143 -9.758 1.00 77.19 130 ASN A CA 1
ATOM 936 C C . ASN A 1 130 ? 16.833 -0.154 -9.598 1.00 77.19 130 ASN A C 1
ATOM 938 O O . ASN A 1 130 ? 17.151 -0.934 -8.698 1.00 77.19 130 ASN A O 1
ATOM 942 N N . GLY A 1 131 ? 15.825 -0.397 -10.438 1.00 82.62 131 GLY A N 1
ATOM 943 C CA . GLY A 1 131 ? 14.929 -1.554 -10.363 1.00 82.62 131 GLY A CA 1
ATOM 944 C C . GLY A 1 131 ? 14.822 -2.322 -11.681 1.00 82.62 131 GLY A C 1
ATOM 945 O O . GLY A 1 131 ? 15.229 -1.841 -12.731 1.00 82.62 131 GLY A O 1
ATOM 946 N N . GLU A 1 132 ? 14.284 -3.542 -11.631 1.00 87.94 132 GLU A N 1
ATOM 947 C CA . GLU A 1 132 ? 13.923 -4.330 -12.830 1.00 87.94 132 GLU A CA 1
ATOM 948 C C . GLU A 1 132 ? 12.405 -4.367 -13.075 1.00 87.94 132 GLU A C 1
ATOM 950 O O . GLU A 1 132 ? 11.960 -4.724 -14.169 1.00 87.94 132 GLU A O 1
ATOM 955 N N . TYR A 1 133 ? 11.628 -3.976 -12.066 1.00 91.12 133 TYR A N 1
ATOM 956 C CA . TYR A 1 133 ? 10.181 -4.129 -11.978 1.00 91.12 133 TYR A CA 1
ATOM 957 C C . TYR A 1 133 ? 9.531 -2.781 -11.698 1.00 91.12 133 TYR A C 1
ATOM 959 O O . TYR A 1 133 ? 10.121 -1.943 -11.015 1.00 91.12 133 TYR A O 1
ATOM 967 N N . LYS A 1 134 ? 8.321 -2.595 -12.224 1.00 91.00 134 LYS A N 1
ATOM 968 C CA . LYS A 1 134 ? 7.476 -1.429 -11.947 1.00 91.00 134 LYS A CA 1
ATOM 969 C C . LYS A 1 134 ? 6.519 -1.672 -10.791 1.00 91.00 134 LYS A C 1
ATOM 971 O O . LYS A 1 134 ? 5.988 -0.713 -10.254 1.00 91.00 134 LYS A O 1
ATOM 976 N N . GLN A 1 135 ? 6.277 -2.928 -10.424 1.00 92.75 135 GLN A N 1
ATOM 977 C CA . GLN A 1 135 ? 5.278 -3.287 -9.425 1.00 92.75 135 GLN A CA 1
ATOM 978 C C . GLN A 1 135 ? 5.891 -4.125 -8.316 1.00 92.75 135 GLN A C 1
ATOM 980 O O . GLN A 1 135 ? 6.742 -4.989 -8.560 1.00 92.75 135 GLN A O 1
ATOM 985 N N . ILE A 1 136 ? 5.423 -3.879 -7.099 1.00 92.94 136 ILE A N 1
ATOM 986 C CA . ILE A 1 136 ? 5.725 -4.693 -5.932 1.00 92.94 136 ILE A CA 1
ATOM 987 C C . ILE A 1 136 ? 4.461 -4.877 -5.099 1.00 92.94 136 ILE A C 1
ATOM 989 O O . ILE A 1 136 ? 3.789 -3.923 -4.710 1.00 92.94 136 ILE A O 1
ATOM 993 N N . ASP A 1 137 ? 4.174 -6.135 -4.813 1.00 94.12 137 ASP A N 1
ATOM 994 C CA . ASP A 1 137 ? 3.156 -6.580 -3.886 1.00 94.12 137 ASP A CA 1
ATOM 995 C C . ASP A 1 137 ? 3.844 -7.141 -2.649 1.00 94.12 137 ASP A C 1
ATOM 997 O O . ASP A 1 137 ? 4.748 -7.972 -2.758 1.00 94.12 137 ASP A O 1
ATOM 1001 N N . PHE A 1 138 ? 3.418 -6.735 -1.462 1.00 94.50 138 PHE A N 1
ATOM 1002 C CA . PHE A 1 138 ? 3.891 -7.361 -0.236 1.00 94.50 138 PHE A CA 1
ATOM 1003 C C . PHE A 1 138 ? 2.803 -7.460 0.818 1.00 94.50 138 PHE A C 1
ATOM 1005 O O . PHE A 1 138 ? 1.830 -6.713 0.811 1.00 94.50 138 PHE A O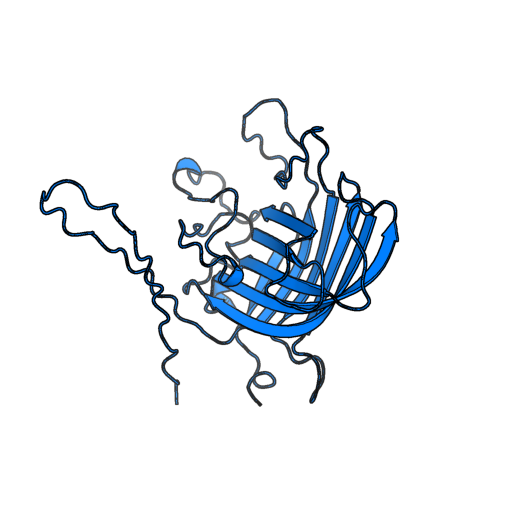 1
ATOM 1012 N N . GLY A 1 139 ? 2.957 -8.411 1.729 1.00 95.12 139 GLY A N 1
ATOM 1013 C CA . GLY A 1 139 ? 1.991 -8.646 2.788 1.00 95.12 139 GLY A CA 1
ATOM 1014 C C . GLY A 1 139 ? 2.596 -9.363 3.980 1.00 95.12 139 GLY A C 1
ATOM 1015 O O . GLY A 1 139 ? 3.680 -9.949 3.901 1.00 95.12 139 GLY A O 1
ATOM 1016 N N . GLY A 1 140 ? 1.895 -9.287 5.100 1.00 95.31 140 GLY A N 1
ATOM 1017 C CA . GLY A 1 140 ? 2.337 -9.862 6.360 1.00 95.31 140 GLY A CA 1
ATOM 1018 C C . GLY A 1 140 ? 1.449 -9.433 7.518 1.00 95.31 140 GLY A C 1
ATOM 1019 O O . GLY A 1 140 ? 0.279 -9.097 7.328 1.00 95.31 140 GLY A O 1
ATOM 1020 N N . TRP A 1 141 ? 2.000 -9.424 8.729 1.00 96.00 141 TRP A N 1
ATOM 1021 C CA . TRP A 1 141 ? 1.259 -9.086 9.942 1.00 96.00 141 TRP A CA 1
ATOM 1022 C C . TRP A 1 141 ? 1.560 -7.681 10.449 1.00 96.00 141 TRP A C 1
ATOM 1024 O O . TRP A 1 141 ? 2.707 -7.229 10.512 1.00 96.00 141 TRP A O 1
ATOM 1034 N N . GLY A 1 142 ? 0.512 -7.009 10.909 1.00 97.06 142 GLY A N 1
ATOM 1035 C CA . GLY A 1 142 ? 0.602 -5.711 11.553 1.00 97.06 142 GLY A CA 1
ATOM 1036 C C . GLY A 1 142 ? -0.388 -5.539 12.693 1.00 97.06 142 GLY A C 1
ATOM 1037 O O . GLY A 1 142 ? -1.165 -6.438 13.014 1.00 97.06 142 GLY A O 1
ATOM 1038 N N . ARG A 1 143 ? -0.328 -4.371 13.329 1.00 97.94 143 ARG A N 1
ATOM 1039 C CA . ARG A 1 143 ? -1.193 -3.996 14.453 1.00 97.94 143 ARG A CA 1
ATOM 1040 C C . ARG A 1 143 ? -1.558 -2.521 14.404 1.00 97.94 143 ARG A C 1
ATOM 1042 O O . ARG A 1 143 ? -0.788 -1.696 13.907 1.00 97.94 143 ARG A O 1
ATOM 1049 N N . PHE A 1 144 ? -2.702 -2.195 14.987 1.00 97.62 144 PHE A N 1
ATOM 1050 C CA . PHE A 1 144 ? -3.110 -0.818 15.231 1.00 97.62 144 PHE A CA 1
ATOM 1051 C C . PHE A 1 144 ? -2.458 -0.316 16.526 1.00 97.62 144 PHE A C 1
ATOM 1053 O O . PHE A 1 144 ? -2.651 -0.907 17.584 1.00 97.62 144 PHE A O 1
ATOM 1060 N N . ASN A 1 145 ? -1.680 0.768 16.452 1.00 93.81 145 ASN A N 1
ATOM 1061 C CA . ASN A 1 145 ? -1.048 1.374 17.635 1.00 93.81 145 ASN A CA 1
ATOM 1062 C C . ASN A 1 145 ? -1.921 2.466 18.265 1.00 93.81 145 ASN A C 1
ATOM 1064 O O . ASN A 1 145 ? -1.954 2.615 19.483 1.00 93.81 145 ASN A O 1
ATOM 1068 N N . THR A 1 146 ? -2.634 3.216 17.427 1.00 94.56 146 THR A N 1
ATOM 1069 C CA . THR A 1 146 ? -3.580 4.256 17.836 1.00 94.56 146 THR A CA 1
ATOM 1070 C C . THR A 1 146 ? -4.801 4.125 16.947 1.00 94.56 146 THR A C 1
ATOM 1072 O O . THR A 1 146 ? -4.632 3.969 15.740 1.00 94.56 146 THR A O 1
ATOM 1075 N N . TYR A 1 147 ? -6.005 4.184 17.509 1.00 96.44 147 TYR A N 1
ATOM 1076 C CA . TYR A 1 147 ? -7.243 4.188 16.735 1.00 96.44 147 TYR A CA 1
ATOM 1077 C C . TYR A 1 147 ? -8.363 4.912 17.488 1.00 96.44 147 TYR A C 1
ATOM 1079 O O . TYR A 1 147 ? -8.441 4.862 18.715 1.00 96.44 147 TYR A O 1
ATOM 1087 N N . GLN A 1 148 ? -9.221 5.596 16.741 1.00 96.62 148 GLN A N 1
ATOM 1088 C CA . GLN A 1 148 ? -10.387 6.312 17.234 1.00 96.62 148 GLN A CA 1
ATOM 1089 C C . GLN A 1 148 ? -11.481 6.279 16.158 1.00 96.62 148 GLN A C 1
ATOM 1091 O O . GLN A 1 148 ? -11.196 6.474 14.978 1.00 96.62 148 GLN A O 1
ATOM 1096 N N . ASP A 1 149 ? -12.727 6.048 16.580 1.00 94.31 149 ASP A N 1
ATOM 1097 C CA . ASP A 1 149 ? -13.916 6.068 15.714 1.00 94.31 149 ASP A CA 1
ATOM 1098 C C . ASP A 1 149 ? -13.821 5.124 14.497 1.00 94.31 149 ASP A C 1
ATOM 1100 O O . ASP A 1 149 ? -14.384 5.388 13.436 1.00 94.31 149 ASP A O 1
ATOM 1104 N N . VAL A 1 150 ? -13.106 4.004 14.653 1.00 94.25 150 VAL A N 1
ATOM 1105 C CA . VAL A 1 150 ? -13.055 2.934 13.649 1.00 94.25 150 VAL A CA 1
ATOM 1106 C C . VAL A 1 150 ? -14.355 2.131 13.665 1.00 94.25 150 VAL A C 1
ATOM 1108 O O . VAL A 1 150 ? -14.940 1.879 14.719 1.00 94.25 150 VAL A O 1
ATOM 1111 N N . ASN A 1 151 ? -14.813 1.720 12.485 1.00 91.38 151 ASN A N 1
ATOM 1112 C CA . ASN A 1 151 ? -16.079 1.007 12.285 1.00 91.38 151 ASN A CA 1
ATOM 1113 C C . ASN A 1 151 ? -15.905 -0.524 12.176 1.00 91.38 151 ASN A C 1
ATOM 1115 O O . ASN A 1 151 ? -16.838 -1.227 11.788 1.00 91.38 151 ASN A O 1
ATOM 1119 N N . PHE A 1 152 ? -14.726 -1.034 12.532 1.00 93.62 152 PHE A N 1
ATOM 1120 C CA . PHE A 1 152 ? -14.366 -2.448 12.517 1.00 93.62 152 PHE A CA 1
ATOM 1121 C C . PHE A 1 152 ? -13.777 -2.880 13.865 1.00 93.62 152 PHE A C 1
ATOM 1123 O O . PHE A 1 152 ? -13.324 -2.059 14.664 1.00 93.62 152 PHE A O 1
ATOM 1130 N N . GLU A 1 153 ? -13.787 -4.187 14.123 1.00 96.44 153 GLU A N 1
ATOM 1131 C CA . GLU A 1 153 ? -13.168 -4.760 15.317 1.00 96.44 153 GLU A CA 1
ATOM 1132 C C . GLU A 1 153 ? -11.641 -4.753 15.180 1.00 96.44 153 GLU A C 1
ATOM 1134 O O . GLU A 1 153 ? -11.090 -5.276 14.210 1.00 96.44 153 GLU A O 1
ATOM 1139 N N . VAL A 1 154 ? -10.963 -4.161 16.164 1.00 97.12 154 VAL A N 1
ATOM 1140 C CA . VAL A 1 154 ? -9.500 -4.176 16.265 1.00 97.12 154 VAL A CA 1
ATOM 1141 C C . VAL A 1 154 ? -9.074 -5.380 17.099 1.00 97.12 154 VAL A C 1
ATOM 1143 O O . VAL A 1 154 ? -9.508 -5.528 18.240 1.00 97.12 154 VAL A O 1
ATOM 1146 N N . GLN A 1 155 ? -8.212 -6.218 16.531 1.00 96.56 155 GLN A N 1
ATOM 1147 C CA . GLN A 1 155 ? -7.615 -7.390 17.168 1.00 96.56 155 GLN A CA 1
ATOM 1148 C C . GLN A 1 155 ? -6.119 -7.165 17.433 1.00 96.56 155 GLN A C 1
ATOM 1150 O O . GLN A 1 155 ? -5.525 -6.183 16.984 1.00 96.56 155 GLN A O 1
ATOM 1155 N N . ASP A 1 156 ? -5.488 -8.109 18.137 1.00 96.81 156 ASP A N 1
ATOM 1156 C CA . ASP A 1 156 ? -4.055 -8.049 18.459 1.00 96.81 156 ASP A CA 1
ATOM 1157 C C . ASP A 1 156 ? -3.158 -8.053 17.207 1.00 96.81 156 ASP A C 1
ATOM 1159 O O . ASP A 1 156 ? -2.068 -7.474 17.214 1.00 96.81 156 ASP A O 1
ATOM 1163 N N . ALA A 1 157 ? -3.608 -8.709 16.132 1.00 97.44 157 ALA A N 1
ATOM 1164 C CA . ALA A 1 157 ? -2.891 -8.800 14.869 1.00 97.44 157 ALA A CA 1
ATOM 1165 C C . ALA A 1 157 ? -3.847 -8.863 13.673 1.00 97.44 157 ALA A C 1
ATOM 1167 O O . ALA A 1 157 ? -4.887 -9.524 13.714 1.00 97.44 157 ALA A O 1
ATOM 1168 N N . HIS A 1 158 ? -3.440 -8.221 12.581 1.00 98.00 158 HIS A N 1
ATOM 1169 C CA . HIS A 1 158 ? -4.149 -8.219 11.308 1.00 98.00 158 HIS A CA 1
ATOM 1170 C C . HIS A 1 158 ? -3.192 -8.559 10.170 1.00 98.00 158 HIS A C 1
ATOM 1172 O O . HIS A 1 158 ? -2.046 -8.101 10.165 1.00 98.00 158 HIS A O 1
ATOM 1178 N N . TRP A 1 159 ? -3.668 -9.329 9.194 1.00 97.75 159 TRP A N 1
ATO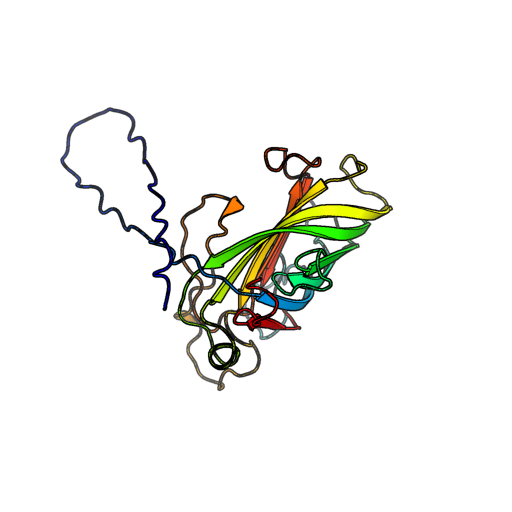M 1179 C CA . TRP A 1 159 ? -2.977 -9.459 7.919 1.00 97.75 159 TRP A CA 1
ATOM 1180 C C . TRP A 1 159 ? -3.155 -8.177 7.106 1.00 97.75 159 TRP A C 1
ATOM 1182 O O . TRP A 1 159 ? -4.248 -7.604 7.069 1.00 97.75 159 TRP A O 1
ATOM 1192 N N . PHE A 1 160 ? -2.095 -7.726 6.449 1.00 97.88 160 PHE A N 1
ATOM 1193 C CA . PHE A 1 160 ? -2.148 -6.595 5.536 1.00 97.88 160 PHE A CA 1
ATOM 1194 C C . PHE A 1 160 ? -1.503 -6.938 4.198 1.00 97.88 160 PHE A C 1
ATOM 1196 O O . PHE A 1 160 ? -0.628 -7.797 4.106 1.00 97.88 160 PHE A O 1
ATOM 1203 N N . GLU A 1 161 ? -1.954 -6.241 3.164 1.00 97.12 161 GLU A N 1
ATOM 1204 C CA . GLU A 1 161 ? -1.495 -6.372 1.786 1.00 97.12 161 GLU A CA 1
ATOM 1205 C C . GLU A 1 161 ? -1.247 -4.971 1.247 1.00 97.12 161 GLU A C 1
ATOM 1207 O O . GLU A 1 161 ? -2.091 -4.090 1.412 1.00 97.12 161 GLU A O 1
ATOM 1212 N N . VAL A 1 162 ? -0.111 -4.764 0.598 1.00 95.75 162 VAL A N 1
ATOM 1213 C CA . VAL A 1 162 ? 0.248 -3.521 -0.074 1.00 95.75 162 VAL A CA 1
ATOM 1214 C C . VAL A 1 162 ? 0.583 -3.829 -1.521 1.00 95.75 162 VAL A C 1
ATOM 1216 O O . VAL A 1 162 ? 1.317 -4.773 -1.801 1.00 95.75 162 VAL A O 1
ATOM 1219 N N . HIS A 1 163 ? 0.061 -2.998 -2.413 1.00 95.12 163 HIS A N 1
ATOM 1220 C CA . HIS A 1 163 ? 0.413 -2.968 -3.822 1.00 95.12 163 HIS A CA 1
ATOM 1221 C C . HIS A 1 163 ? 0.956 -1.584 -4.163 1.00 95.12 163 HIS A C 1
ATOM 1223 O O . HIS A 1 163 ? 0.329 -0.567 -3.849 1.00 95.12 163 HIS A O 1
ATOM 1229 N N . ILE A 1 164 ? 2.131 -1.558 -4.781 1.00 93.81 164 ILE A N 1
ATOM 1230 C CA . ILE A 1 164 ? 2.819 -0.346 -5.207 1.00 93.81 164 ILE A CA 1
ATOM 1231 C C . ILE A 1 164 ? 3.185 -0.462 -6.678 1.00 93.81 164 ILE A C 1
ATOM 1233 O O . ILE A 1 164 ? 3.686 -1.497 -7.120 1.00 93.81 164 ILE A O 1
ATOM 1237 N N . GLU A 1 165 ? 3.018 0.645 -7.394 1.00 91.94 165 GLU A N 1
ATOM 1238 C CA . GLU A 1 165 ? 3.519 0.809 -8.752 1.00 91.94 165 GLU A CA 1
ATOM 1239 C C . GLU A 1 165 ? 4.407 2.056 -8.836 1.00 91.94 165 GLU A C 1
ATOM 1241 O O . GLU A 1 165 ? 3.952 3.160 -8.543 1.00 91.94 165 GLU A O 1
ATOM 1246 N N . ASP A 1 166 ? 5.661 1.867 -9.239 1.00 91.31 166 ASP A N 1
ATOM 1247 C CA . ASP A 1 166 ? 6.639 2.909 -9.570 1.00 91.31 166 ASP A CA 1
ATOM 1248 C C . ASP A 1 166 ? 6.537 3.179 -11.077 1.00 91.31 166 ASP A C 1
ATOM 1250 O O . ASP A 1 166 ? 7.170 2.527 -11.919 1.00 91.31 166 ASP A O 1
ATOM 1254 N N . LEU A 1 167 ? 5.619 4.083 -11.423 1.00 87.06 167 LEU A N 1
ATOM 1255 C CA . LEU A 1 167 ? 5.218 4.366 -12.807 1.00 87.06 167 LEU A CA 1
ATOM 1256 C C . LEU A 1 167 ? 5.945 5.591 -13.377 1.00 87.06 167 LEU A C 1
ATOM 1258 O O . LEU A 1 167 ? 5.686 6.020 -14.509 1.00 87.06 167 LEU A O 1
ATOM 1262 N N . GLY A 1 168 ? 6.924 6.095 -12.626 1.00 75.88 168 GLY A N 1
ATOM 1263 C CA . GLY A 1 168 ? 7.716 7.271 -12.936 1.00 75.88 168 GLY A CA 1
ATOM 1264 C C . GLY A 1 168 ? 7.187 8.530 -12.252 1.00 75.88 168 GLY A C 1
ATOM 1265 O O . GLY A 1 168 ? 6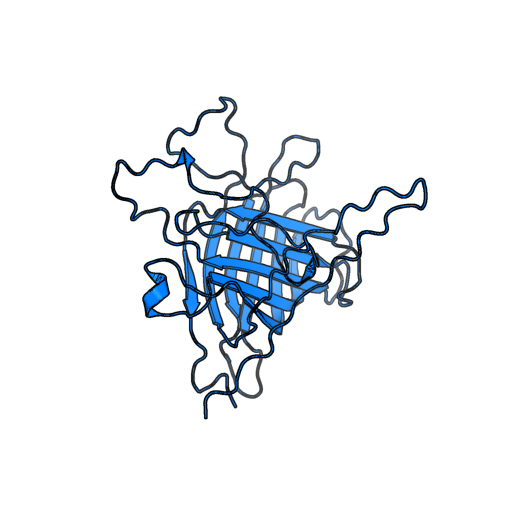.021 8.651 -11.893 1.00 75.88 168 GLY A O 1
ATOM 1266 N N . GLU A 1 169 ? 8.066 9.518 -12.092 1.00 69.62 169 GLU A N 1
ATOM 1267 C CA . GLU A 1 169 ? 7.755 10.719 -11.316 1.00 69.62 169 GLU A CA 1
ATOM 1268 C C . GLU A 1 169 ? 6.793 11.662 -12.075 1.00 69.62 169 GLU A C 1
ATOM 1270 O O . GLU A 1 169 ? 7.163 12.210 -13.130 1.00 69.62 169 GLU A O 1
ATOM 1275 N N . PRO A 1 170 ? 5.597 11.968 -11.529 1.00 55.00 170 PRO A N 1
ATOM 1276 C CA . PRO A 1 170 ? 4.732 13.039 -12.018 1.00 55.00 170 PRO A CA 1
ATOM 1277 C C . PRO A 1 170 ? 5.338 14.394 -11.614 1.00 55.00 170 PRO A C 1
ATOM 1279 O O . PRO A 1 170 ? 4.886 15.092 -10.717 1.00 55.00 170 PRO A O 1
ATOM 1282 N N . GLY A 1 171 ? 6.430 14.750 -12.273 1.00 46.69 171 GLY A N 1
ATOM 1283 C CA . GLY A 1 171 ? 7.198 15.970 -12.022 1.00 46.69 171 GLY A CA 1
ATOM 1284 C C . GLY A 1 171 ? 8.248 16.238 -13.094 1.00 46.69 171 GLY A C 1
ATOM 1285 O O . GLY A 1 171 ? 8.665 17.379 -13.274 1.00 46.69 171 GLY A O 1
ATOM 1286 N N . ASN A 1 172 ? 8.606 15.210 -13.872 1.00 41.62 172 ASN A N 1
ATOM 1287 C CA . ASN A 1 172 ? 9.622 15.287 -14.918 1.00 41.62 172 ASN A CA 1
ATOM 1288 C C . ASN A 1 172 ? 9.072 15.156 -16.348 1.00 41.62 172 ASN A C 1
ATOM 1290 O O . ASN A 1 172 ? 9.848 14.997 -17.291 1.00 41.62 172 ASN A O 1
ATOM 1294 N N . LYS A 1 173 ? 7.752 15.260 -16.564 1.00 50.81 173 LYS A N 1
ATOM 1295 C CA . LYS A 1 173 ? 7.239 15.299 -17.940 1.00 50.81 173 LYS A CA 1
ATOM 1296 C C . LYS A 1 173 ? 7.622 16.622 -18.611 1.00 50.81 173 LYS A C 1
ATOM 1298 O O . LYS A 1 173 ? 7.288 17.689 -18.087 1.00 50.81 173 LYS A O 1
ATOM 1303 N N . PRO A 1 174 ? 8.247 16.589 -19.801 1.00 43.09 174 PRO A N 1
ATOM 1304 C CA . PRO A 1 174 ? 8.295 17.759 -20.660 1.00 43.09 174 PRO A CA 1
ATOM 1305 C C . PRO A 1 174 ? 6.863 18.238 -20.910 1.00 43.09 174 PRO A C 1
ATOM 1307 O O . PRO A 1 174 ? 5.978 17.436 -21.223 1.00 43.09 174 PRO A O 1
ATOM 1310 N N . ARG A 1 175 ? 6.617 19.545 -20.784 1.00 41.69 175 ARG A N 1
ATOM 1311 C CA . ARG A 1 175 ? 5.353 20.138 -21.243 1.00 41.69 175 ARG A CA 1
ATOM 1312 C C . ARG A 1 175 ? 5.123 19.726 -22.706 1.00 41.69 175 ARG A C 1
ATOM 1314 O O . ARG A 1 175 ? 6.011 19.937 -23.526 1.00 41.69 175 ARG A O 1
ATOM 1321 N N . GLY A 1 176 ? 3.949 19.174 -23.026 1.00 44.72 176 GLY A N 1
ATOM 1322 C CA . GLY A 1 176 ? 3.538 18.881 -24.408 1.00 44.72 176 GLY A CA 1
ATOM 1323 C C . GLY A 1 176 ? 3.471 17.406 -24.825 1.00 44.72 176 GLY A C 1
ATOM 1324 O O . GLY A 1 176 ? 3.273 17.150 -26.008 1.00 44.72 176 GLY A O 1
ATOM 1325 N N . ILE A 1 177 ? 3.606 16.442 -23.905 1.00 52.56 177 ILE A N 1
ATOM 1326 C CA . ILE A 1 177 ? 3.217 15.049 -24.193 1.00 52.56 177 ILE A CA 1
ATOM 1327 C C . ILE A 1 177 ? 1.692 14.946 -24.128 1.00 52.56 177 ILE A C 1
ATOM 1329 O O . ILE A 1 177 ? 1.081 15.397 -23.158 1.00 52.56 177 ILE A O 1
ATOM 1333 N N . ASP A 1 178 ? 1.094 14.351 -25.159 1.00 51.91 178 ASP A N 1
ATOM 1334 C CA . ASP A 1 178 ? -0.330 14.042 -25.189 1.00 51.91 178 ASP A CA 1
ATOM 1335 C C . ASP A 1 178 ? -0.651 12.968 -24.138 1.00 51.91 178 ASP A C 1
ATOM 1337 O O . ASP A 1 178 ? -0.317 11.794 -24.287 1.00 51.91 178 ASP A O 1
ATOM 1341 N N . LEU A 1 179 ? -1.260 13.388 -23.029 1.00 57.12 179 LEU A N 1
ATOM 1342 C CA . LEU A 1 179 ? -1.661 12.501 -21.936 1.00 57.12 179 LEU A CA 1
ATOM 1343 C C . LEU A 1 179 ? -2.843 11.599 -22.315 1.00 57.12 179 LEU A C 1
ATOM 1345 O O . LEU A 1 179 ? -3.164 10.689 -21.556 1.00 57.12 179 LEU A O 1
ATOM 1349 N N . GLN A 1 180 ? -3.481 11.821 -23.471 1.00 55.75 180 GLN A N 1
ATOM 1350 C CA . GLN A 1 180 ? -4.642 11.044 -23.907 1.00 55.75 180 GLN A CA 1
ATOM 1351 C C . GLN A 1 180 ? -4.293 9.600 -24.293 1.00 55.75 180 GLN A C 1
ATOM 1353 O O . GLN A 1 180 ? -5.192 8.765 -24.356 1.00 55.75 180 GLN A O 1
ATOM 1358 N N . SER A 1 181 ? -3.013 9.281 -24.522 1.00 65.38 181 SER A N 1
ATOM 1359 C CA . SER A 1 181 ? -2.571 7.923 -24.864 1.00 65.38 181 SER A CA 1
ATOM 1360 C C . SER A 1 181 ? -2.036 7.111 -23.680 1.00 65.38 181 SER A C 1
ATOM 1362 O O . SER A 1 181 ? -1.527 6.019 -23.909 1.00 65.38 181 SER A O 1
ATOM 1364 N N . ILE A 1 182 ? -2.079 7.638 -22.451 1.00 76.00 182 ILE A N 1
ATOM 1365 C CA . ILE A 1 182 ? -1.538 6.965 -21.261 1.00 76.00 182 ILE A CA 1
ATOM 1366 C C . ILE A 1 182 ? -2.675 6.251 -20.531 1.00 76.00 182 ILE A C 1
ATOM 1368 O O . ILE A 1 182 ? -3.646 6.874 -20.100 1.00 76.00 182 ILE A O 1
ATOM 1372 N N . SER A 1 183 ? -2.539 4.940 -20.367 1.00 86.12 183 SER A N 1
ATOM 1373 C CA . SER A 1 183 ? -3.447 4.119 -19.579 1.00 86.12 183 SER A CA 1
ATOM 1374 C C . SER A 1 183 ? -3.059 4.170 -18.102 1.00 86.12 183 SER A C 1
ATOM 1376 O O . SER A 1 183 ? -2.086 3.545 -17.691 1.00 86.12 183 SER A O 1
ATOM 1378 N N . CYS A 1 184 ? -3.846 4.884 -17.293 1.00 84.00 184 CYS A N 1
ATOM 1379 C CA . CYS A 1 184 ? -3.750 4.880 -15.828 1.00 84.00 184 CYS A CA 1
ATOM 1380 C C . CYS A 1 184 ? -5.057 4.333 -15.232 1.00 84.00 184 CYS A C 1
ATOM 1382 O O . CYS A 1 184 ? -5.990 5.108 -14.985 1.00 84.00 184 CYS A O 1
ATOM 1384 N N . PRO A 1 185 ? -5.191 3.004 -15.058 1.00 84.69 185 PRO A N 1
ATOM 1385 C CA . PRO A 1 185 ? -6.397 2.405 -14.500 1.00 84.69 185 PRO A CA 1
ATOM 1386 C C . PRO A 1 185 ? -6.727 2.996 -13.125 1.00 84.69 185 PRO A C 1
ATOM 1388 O O . PRO A 1 185 ? -5.881 3.067 -12.244 1.00 84.69 185 PRO A O 1
ATOM 1391 N N . SER A 1 186 ? -7.981 3.385 -12.883 1.00 79.50 186 SER A N 1
ATOM 1392 C CA . SER A 1 186 ? -8.349 4.101 -11.646 1.00 79.50 186 SER A CA 1
ATOM 1393 C C . SER A 1 186 ? -8.110 3.319 -10.349 1.00 79.50 186 SER A C 1
ATOM 1395 O O . SER A 1 186 ? -8.122 3.905 -9.271 1.00 79.50 186 SER A O 1
ATOM 1397 N N . ALA A 1 187 ? -7.965 2.001 -10.454 1.00 81.75 187 ALA A N 1
ATOM 1398 C CA . ALA A 1 187 ? -7.713 1.085 -9.353 1.00 81.75 187 ALA A CA 1
ATOM 1399 C C . ALA A 1 187 ? -6.277 0.529 -9.393 1.00 81.75 187 ALA A C 1
ATOM 1401 O O . ALA A 1 187 ? -6.023 -0.492 -8.761 1.00 81.75 187 ALA A O 1
ATOM 1402 N N . GLY A 1 188 ? -5.373 1.166 -10.136 1.00 85.25 188 GLY A N 1
ATOM 1403 C CA . GLY A 1 188 ? -4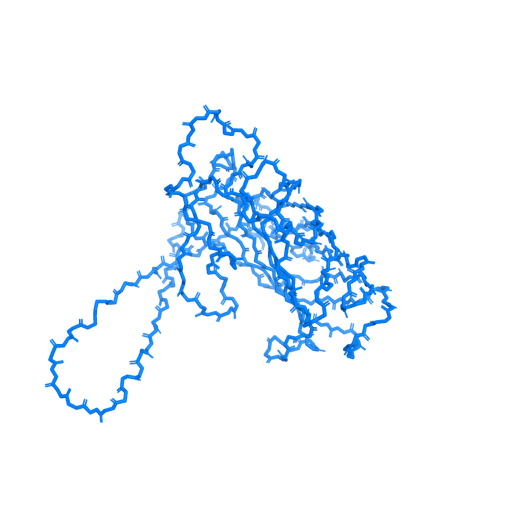.058 0.611 -10.415 1.00 85.25 188 GLY A CA 1
ATOM 1404 C C . GLY A 1 188 ? -4.130 -0.609 -11.329 1.00 85.25 188 GLY A C 1
ATOM 1405 O O . GLY A 1 188 ? -5.199 -1.030 -11.793 1.00 85.25 188 GLY A O 1
ATOM 1406 N N . SER A 1 189 ? -2.960 -1.151 -11.596 1.00 88.25 189 SER A N 1
ATOM 1407 C CA . SER A 1 189 ? -2.732 -2.406 -12.277 1.00 88.25 189 SER A CA 1
ATOM 1408 C C . SER A 1 189 ? -3.139 -3.599 -11.406 1.00 88.25 189 SER A C 1
ATOM 1410 O O . SER A 1 189 ? -3.825 -3.504 -10.387 1.00 88.25 189 SER A O 1
ATOM 1412 N N . VAL A 1 190 ? -2.742 -4.777 -11.868 1.00 82.50 190 VAL A N 1
ATOM 1413 C CA . VAL A 1 190 ? -2.955 -6.051 -11.196 1.00 82.50 190 VAL A CA 1
ATOM 1414 C C . VAL A 1 190 ? -2.122 -6.138 -9.924 1.00 82.50 190 VAL A C 1
ATOM 1416 O O . VAL A 1 190 ? -0.902 -6.088 -10.006 1.00 82.50 190 VAL A O 1
ATOM 1419 N N . ASP A 1 191 ? -2.779 -6.369 -8.787 1.00 83.88 191 ASP A N 1
ATOM 1420 C CA . ASP A 1 191 ? -2.117 -6.828 -7.563 1.00 83.88 191 ASP A CA 1
ATOM 1421 C C . ASP A 1 191 ? -2.280 -8.345 -7.399 1.00 83.88 191 ASP A C 1
ATOM 1423 O O . ASP A 1 191 ? -3.340 -8.912 -7.701 1.00 83.88 191 ASP A O 1
ATOM 1427 N N . ILE A 1 192 ? -1.224 -9.027 -6.941 1.00 86.25 192 ILE A N 1
ATOM 1428 C CA . ILE A 1 192 ? -1.223 -10.497 -6.837 1.00 86.25 192 ILE A CA 1
ATOM 1429 C C . ILE A 1 192 ? -2.257 -11.036 -5.837 1.00 86.25 192 ILE A C 1
ATOM 1431 O O . ILE A 1 192 ? -2.729 -12.166 -5.986 1.00 86.25 192 ILE A O 1
ATOM 1435 N N . PHE A 1 193 ? -2.635 -10.242 -4.835 1.00 86.75 193 PHE A N 1
ATOM 1436 C CA . PHE A 1 193 ? -3.536 -10.670 -3.765 1.00 86.75 193 PHE A CA 1
ATOM 1437 C C . PHE A 1 193 ? -5.002 -10.727 -4.207 1.00 86.75 193 PHE A C 1
ATOM 1439 O O . PHE A 1 193 ? -5.763 -11.556 -3.710 1.00 86.75 193 PHE A O 1
ATOM 1446 N N . ALA A 1 194 ? -5.409 -9.890 -5.163 1.00 82.00 194 ALA A N 1
ATOM 1447 C CA . ALA A 1 194 ? -6.771 -9.869 -5.684 1.00 82.00 194 ALA A CA 1
ATOM 1448 C C . ALA A 1 194 ? -7.027 -10.944 -6.752 1.00 82.00 194 ALA A C 1
ATOM 1450 O O . ALA A 1 194 ? -8.182 -11.213 -7.084 1.00 82.00 194 ALA A O 1
ATOM 1451 N N . GLY A 1 195 ? -5.978 -11.535 -7.338 1.00 73.06 195 GLY A N 1
ATOM 1452 C CA . GLY A 1 195 ? -6.105 -12.470 -8.464 1.00 73.06 195 GLY A CA 1
ATOM 1453 C C . GLY A 1 195 ? -6.769 -11.859 -9.710 1.00 73.06 195 GLY A C 1
ATOM 1454 O O . GLY A 1 195 ? -7.202 -12.590 -10.603 1.00 73.06 195 GLY A O 1
ATOM 1455 N N . ILE A 1 196 ? -6.890 -10.528 -9.766 1.00 59.78 196 ILE A N 1
ATOM 1456 C CA . ILE A 1 196 ? -7.534 -9.801 -10.860 1.00 59.78 196 ILE A CA 1
ATOM 1457 C C . ILE A 1 196 ? -6.493 -9.544 -11.939 1.00 59.78 196 ILE A C 1
ATOM 1459 O O . ILE A 1 196 ? -5.607 -8.724 -11.754 1.00 59.78 196 ILE A O 1
ATOM 1463 N N . PHE A 1 197 ? -6.645 -10.174 -13.101 1.00 65.38 197 PHE A N 1
ATOM 1464 C CA . PHE A 1 197 ? -5.873 -9.827 -14.293 1.00 65.38 197 PHE A CA 1
ATOM 1465 C C . PHE A 1 197 ? -6.556 -8.658 -15.017 1.00 65.38 197 PHE A C 1
ATOM 1467 O O . PHE A 1 197 ? -7.687 -8.781 -15.486 1.00 65.38 197 PHE A O 1
ATOM 1474 N N . GLY A 1 198 ? -5.885 -7.513 -15.071 1.00 71.44 198 GLY A N 1
ATOM 1475 C CA . GLY A 1 198 ? -6.386 -6.228 -15.549 1.00 71.44 198 GLY A CA 1
ATOM 1476 C C . GLY A 1 198 ? -5.391 -5.527 -16.473 1.00 71.44 198 GLY A C 1
ATOM 1477 O O . GLY A 1 198 ? -4.364 -6.087 -16.856 1.00 71.44 198 GLY A O 1
ATOM 1478 N N . VAL A 1 199 ? -5.729 -4.298 -16.863 1.00 83.00 199 VAL A N 1
ATOM 1479 C CA . VAL A 1 199 ? -4.879 -3.451 -17.711 1.00 83.00 199 VAL A CA 1
ATOM 1480 C C . VAL A 1 199 ? -3.677 -2.984 -16.891 1.00 83.00 199 VAL A C 1
ATOM 1482 O O . VAL A 1 199 ? -3.860 -2.517 -15.771 1.00 83.00 199 VAL A O 1
ATOM 1485 N N . LEU A 1 200 ? -2.465 -3.121 -17.433 1.00 88.12 200 LEU A N 1
ATOM 1486 C CA . LEU A 1 200 ? -1.260 -2.564 -16.816 1.00 88.12 200 LEU A CA 1
ATOM 1487 C C . LEU A 1 200 ? -1.232 -1.046 -17.010 1.00 88.12 200 LEU A C 1
ATOM 1489 O O . LEU A 1 200 ? -1.642 -0.539 -18.057 1.00 88.12 200 LEU A O 1
ATOM 1493 N N . ALA A 1 201 ? -0.754 -0.334 -16.000 1.00 88.06 201 ALA A N 1
ATOM 1494 C CA . ALA A 1 201 ? -0.543 1.094 -16.060 1.00 88.06 201 ALA A CA 1
ATOM 1495 C C . ALA A 1 201 ? 0.721 1.418 -16.867 1.00 88.06 201 ALA A C 1
ATOM 1497 O O . ALA A 1 201 ? 1.744 0.731 -16.785 1.00 88.06 201 ALA A O 1
ATOM 1498 N N . ASP A 1 202 ? 0.640 2.475 -17.665 1.00 87.12 202 ASP A N 1
ATOM 1499 C CA . ASP A 1 202 ? 1.752 2.926 -18.490 1.00 87.12 202 ASP A CA 1
ATOM 1500 C C . ASP A 1 202 ? 2.758 3.748 -17.678 1.00 87.12 202 ASP A C 1
ATOM 1502 O O . ASP A 1 202 ? 2.405 4.497 -16.761 1.00 87.12 202 ASP A O 1
ATOM 1506 N N . CYS A 1 203 ? 4.029 3.697 -18.090 1.00 85.75 203 CYS A N 1
ATOM 1507 C CA . CYS A 1 203 ? 5.004 4.667 -17.606 1.00 85.75 203 CYS A CA 1
ATOM 1508 C C . CYS A 1 203 ? 4.534 6.090 -17.935 1.00 85.75 203 CYS A C 1
ATOM 1510 O O . CYS A 1 203 ? 4.188 6.411 -19.074 1.00 85.75 203 CYS A O 1
ATOM 1512 N N . GLY A 1 204 ? 4.563 6.961 -16.932 1.00 79.56 204 GLY A N 1
ATOM 1513 C CA . GLY A 1 204 ? 4.031 8.313 -16.998 1.00 79.56 204 GLY A CA 1
ATOM 1514 C C . GLY A 1 204 ? 2.713 8.493 -16.249 1.00 79.56 204 GLY A C 1
ATOM 1515 O O . GLY A 1 204 ? 2.261 9.634 -16.135 1.00 79.56 204 GLY A O 1
ATOM 1516 N N . CYS A 1 205 ? 2.095 7.442 -15.718 1.00 82.94 205 CYS A N 1
ATOM 1517 C CA . CYS A 1 205 ? 1.183 7.630 -14.593 1.00 82.94 205 CYS A CA 1
ATOM 1518 C C . CYS A 1 205 ? 1.965 8.139 -13.374 1.00 82.94 205 CYS A C 1
ATOM 1520 O O . CYS A 1 205 ? 3.182 7.983 -13.309 1.00 82.94 205 CYS A O 1
ATOM 1522 N N . SER A 1 206 ? 1.276 8.761 -12.417 1.00 83.44 206 SER A N 1
ATOM 1523 C CA . SER A 1 206 ? 1.857 8.888 -11.080 1.00 83.44 206 SER A CA 1
ATOM 1524 C C . SER A 1 206 ? 2.086 7.498 -10.496 1.00 83.44 206 SER A C 1
ATOM 1526 O O . SER A 1 206 ? 1.412 6.547 -10.889 1.00 83.44 206 SER A O 1
ATOM 1528 N N . ASP A 1 207 ? 2.952 7.404 -9.499 1.00 86.00 207 ASP A N 1
ATOM 1529 C CA . ASP A 1 207 ? 3.052 6.217 -8.659 1.00 86.00 207 ASP A CA 1
ATOM 1530 C C . ASP A 1 207 ? 1.692 5.817 -8.078 1.00 86.00 207 ASP A C 1
ATOM 1532 O O . ASP A 1 207 ? 0.866 6.680 -7.773 1.00 86.00 207 ASP A O 1
ATOM 1536 N N . PHE A 1 208 ? 1.448 4.523 -7.902 1.00 88.44 208 PHE A N 1
ATOM 1537 C CA . PHE A 1 208 ? 0.200 4.007 -7.343 1.00 88.44 208 PHE A CA 1
ATOM 1538 C C . PHE A 1 208 ? 0.447 3.307 -6.011 1.00 88.44 208 PHE A C 1
ATOM 1540 O O . PHE A 1 208 ? 1.441 2.607 -5.841 1.00 88.44 208 PHE A O 1
ATOM 1547 N N . TYR A 1 209 ? -0.477 3.485 -5.069 1.00 90.50 209 TYR A N 1
ATOM 1548 C CA . TYR A 1 209 ? -0.488 2.798 -3.782 1.00 90.50 209 TYR A CA 1
ATOM 1549 C C . TYR A 1 209 ? -1.862 2.202 -3.519 1.00 90.50 209 TYR A C 1
ATOM 1551 O O . TYR A 1 209 ? -2.878 2.876 -3.690 1.00 90.50 209 TYR A O 1
ATOM 1559 N N . ARG A 1 210 ? -1.890 0.977 -3.006 1.00 91.62 210 ARG A N 1
ATOM 1560 C CA . ARG A 1 210 ? -3.051 0.355 -2.376 1.00 91.62 210 ARG A CA 1
ATOM 1561 C C . ARG A 1 210 ? -2.607 -0.346 -1.104 1.00 91.62 210 ARG A C 1
ATOM 1563 O O . ARG A 1 210 ? -1.593 -1.032 -1.105 1.00 91.62 210 ARG A O 1
ATOM 1570 N N . ILE A 1 211 ? -3.420 -0.249 -0.060 1.00 94.75 211 ILE A N 1
ATOM 1571 C CA . ILE A 1 211 ? -3.339 -1.096 1.126 1.00 94.75 211 ILE A CA 1
ATOM 1572 C C . ILE A 1 211 ? -4.692 -1.743 1.401 1.00 94.75 211 ILE A C 1
ATOM 1574 O O . ILE A 1 211 ? -5.732 -1.091 1.290 1.00 94.75 211 ILE A O 1
ATOM 1578 N N . ARG A 1 212 ? -4.671 -3.013 1.805 1.00 95.62 212 ARG A N 1
ATOM 1579 C CA . ARG A 1 2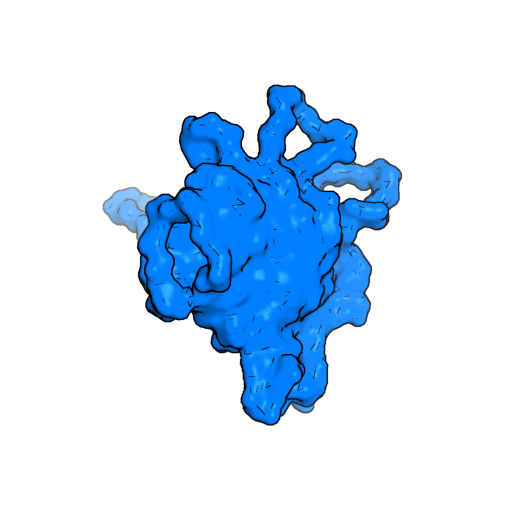12 ? -5.800 -3.720 2.415 1.00 95.62 212 ARG A CA 1
ATOM 1580 C C . ARG A 1 212 ? -5.392 -4.207 3.794 1.00 95.62 212 ARG A C 1
ATOM 1582 O O . ARG A 1 212 ? -4.316 -4.776 3.953 1.00 95.62 212 ARG A O 1
ATOM 1589 N N . ILE A 1 213 ? -6.265 -4.020 4.776 1.00 97.25 213 ILE A N 1
ATOM 1590 C CA . ILE A 1 213 ? -6.126 -4.603 6.111 1.00 97.25 213 ILE A CA 1
ATOM 1591 C C . ILE A 1 213 ? -7.278 -5.586 6.299 1.00 97.25 213 ILE A C 1
ATOM 1593 O O . ILE A 1 213 ? -8.448 -5.257 6.081 1.00 97.25 213 ILE A O 1
ATOM 1597 N N . ARG A 1 214 ? -6.931 -6.816 6.663 1.00 97.88 214 ARG A N 1
ATOM 1598 C CA . ARG A 1 214 ? -7.856 -7.925 6.881 1.00 97.88 214 ARG A CA 1
ATOM 1599 C C . ARG A 1 214 ? -8.407 -7.897 8.306 1.00 97.88 214 ARG A C 1
ATOM 1601 O O . ARG A 1 214 ? -7.810 -7.305 9.202 1.00 97.88 214 ARG A O 1
ATOM 1608 N N . ALA A 1 215 ? -9.552 -8.534 8.530 1.00 97.69 215 ALA A N 1
ATOM 1609 C CA . ALA A 1 215 ? -10.265 -8.519 9.807 1.00 97.69 215 ALA A CA 1
ATOM 1610 C C . ALA A 1 215 ? -9.444 -9.104 10.963 1.00 97.69 215 ALA A C 1
ATOM 1612 O O . ALA A 1 215 ? -9.642 -8.720 12.110 1.00 97.69 215 ALA A O 1
ATOM 1613 N N . ASN A 1 216 ? -8.535 -10.030 10.659 1.00 97.81 216 ASN A N 1
ATOM 1614 C CA . ASN A 1 216 ? -7.640 -10.662 11.619 1.00 97.81 216 ASN A CA 1
ATOM 1615 C C . ASN A 1 216 ? -6.356 -11.146 10.917 1.00 97.81 216 ASN A C 1
ATOM 1617 O O . ASN A 1 216 ? -6.090 -10.782 9.770 1.00 97.81 216 ASN A O 1
ATOM 1621 N N . ALA A 1 217 ? -5.537 -11.938 11.612 1.00 97.19 217 ALA A N 1
ATOM 1622 C CA . ALA A 1 217 ? -4.259 -12.448 11.110 1.00 97.19 217 ALA A CA 1
ATOM 1623 C C . ALA A 1 217 ? -4.365 -13.469 9.954 1.00 97.19 217 ALA A C 1
ATOM 1625 O O . ALA A 1 217 ? -3.338 -13.812 9.368 1.00 97.19 217 ALA A O 1
ATOM 1626 N N . ASP A 1 218 ? -5.565 -13.960 9.623 1.00 97.00 218 ASP A N 1
ATOM 1627 C CA . ASP A 1 218 ? -5.793 -14.844 8.477 1.00 97.00 218 ASP A CA 1
ATOM 1628 C C . ASP A 1 218 ? -5.831 -14.027 7.166 1.00 97.00 218 ASP A C 1
ATOM 1630 O O . ASP A 1 218 ? -6.724 -13.178 7.015 1.00 97.00 218 ASP A O 1
ATOM 1634 N N . PRO A 1 219 ? -4.930 -14.284 6.192 1.00 95.50 219 PRO A N 1
ATOM 1635 C CA . PRO A 1 219 ? -4.956 -13.624 4.883 1.00 95.50 219 PRO A CA 1
ATOM 1636 C C . PRO A 1 219 ? -6.257 -13.860 4.099 1.00 95.50 219 PRO A C 1
ATOM 1638 O O . PRO A 1 219 ? -6.596 -13.065 3.223 1.00 95.50 219 PRO A O 1
ATOM 1641 N N . ALA A 1 220 ? -7.011 -14.919 4.413 1.00 95.75 220 ALA A N 1
ATOM 1642 C CA . ALA A 1 220 ? -8.304 -15.209 3.796 1.00 95.75 220 ALA A CA 1
ATOM 1643 C C . ALA A 1 220 ? -9.489 -14.482 4.459 1.00 95.75 220 ALA A C 1
ATOM 1645 O O . ALA A 1 220 ? -10.616 -14.576 3.965 1.00 95.75 220 ALA A O 1
ATOM 1646 N N . SER A 1 221 ? -9.273 -13.763 5.568 1.00 97.31 221 SER A N 1
ATOM 1647 C CA . SER A 1 221 ? -10.354 -13.053 6.256 1.00 97.31 221 SER A CA 1
ATOM 1648 C C . SER A 1 221 ? -10.861 -11.834 5.464 1.00 97.31 221 SER A C 1
ATOM 1650 O O . SER A 1 221 ? -10.277 -11.396 4.465 1.00 97.31 221 SER A O 1
ATOM 1652 N N . ALA A 1 222 ? -12.016 -11.299 5.870 1.00 96.69 222 ALA A N 1
ATOM 1653 C CA . ALA A 1 222 ? -12.634 -10.162 5.192 1.00 96.69 222 ALA A CA 1
ATOM 1654 C C . ALA A 1 222 ? -11.727 -8.921 5.237 1.00 96.69 222 ALA A C 1
ATOM 1656 O O . ALA A 1 222 ? -11.050 -8.684 6.234 1.00 96.69 222 ALA A O 1
ATOM 1657 N N . VAL A 1 223 ? -11.731 -8.106 4.181 1.00 95.75 223 VAL A N 1
ATOM 1658 C CA . VAL A 1 223 ? -11.079 -6.787 4.201 1.00 95.75 223 VAL A CA 1
ATOM 1659 C C . VAL A 1 223 ? -11.922 -5.845 5.061 1.00 95.75 223 VAL A C 1
ATOM 1661 O O . VAL A 1 223 ? -13.105 -5.664 4.781 1.00 95.75 223 VAL A O 1
ATOM 1664 N N . VAL A 1 224 ? -11.325 -5.264 6.103 1.00 95.62 224 VAL A N 1
ATOM 1665 C CA . VAL A 1 224 ? -11.985 -4.284 6.993 1.00 95.62 224 VAL A CA 1
ATOM 1666 C C . VAL A 1 224 ? -11.604 -2.847 6.669 1.00 95.62 224 VAL A C 1
ATOM 1668 O O . VAL A 1 224 ? -12.325 -1.926 7.033 1.00 95.62 224 VAL A O 1
ATOM 1671 N N . TYR A 1 225 ? -10.495 -2.658 5.958 1.00 94.50 225 TYR A N 1
ATOM 1672 C CA . TYR A 1 225 ? -10.058 -1.361 5.468 1.00 94.50 225 TYR A CA 1
ATOM 1673 C C . TYR A 1 225 ? -9.343 -1.529 4.131 1.00 94.50 225 TYR A C 1
ATOM 1675 O O . TYR A 1 225 ? -8.475 -2.392 3.991 1.00 94.50 225 TYR A O 1
ATOM 1683 N N . GLU A 1 226 ? -9.683 -0.685 3.163 1.00 92.31 226 GLU A N 1
ATOM 1684 C CA . GLU A 1 226 ? -8.963 -0.565 1.901 1.00 92.31 226 GLU A CA 1
ATOM 1685 C C . GLU A 1 226 ? -8.816 0.911 1.541 1.00 92.31 226 GLU A C 1
ATOM 1687 O O . GLU A 1 226 ? -9.778 1.679 1.561 1.00 92.31 226 GLU A O 1
ATOM 1692 N N . ALA A 1 227 ? -7.602 1.301 1.174 1.00 87.75 227 ALA A N 1
ATOM 1693 C CA . ALA A 1 227 ? -7.321 2.614 0.622 1.00 87.75 227 ALA A CA 1
ATOM 1694 C C . ALA A 1 227 ? -6.397 2.460 -0.574 1.00 87.75 227 ALA A C 1
ATOM 1696 O O . ALA A 1 227 ? -5.440 1.688 -0.526 1.00 87.75 227 ALA A O 1
ATOM 1697 N N . TYR A 1 228 ? -6.678 3.191 -1.648 1.00 88.50 228 TYR A N 1
ATOM 1698 C CA . TYR A 1 228 ? -5.815 3.207 -2.816 1.00 88.50 228 TYR A CA 1
ATOM 1699 C C . TYR A 1 228 ? -5.923 4.504 -3.607 1.00 88.50 228 TYR A C 1
ATOM 1701 O O . TYR A 1 228 ? -6.919 5.232 -3.535 1.00 88.50 228 TYR A O 1
ATOM 1709 N N . GLY A 1 229 ? -4.895 4.768 -4.403 1.00 81.44 229 GLY A N 1
ATOM 1710 C CA . GLY A 1 229 ? -4.862 5.892 -5.315 1.00 81.44 229 GLY A CA 1
ATOM 1711 C C . GLY A 1 229 ? -3.481 6.144 -5.896 1.00 81.44 229 GLY A C 1
ATOM 1712 O O . GLY A 1 229 ? -2.464 5.648 -5.413 1.00 81.44 229 GLY A O 1
ATOM 1713 N N . TYR A 1 230 ? -3.482 6.967 -6.935 1.00 82.00 230 TYR A N 1
ATOM 1714 C CA . TYR A 1 230 ? -2.280 7.547 -7.504 1.00 82.00 230 TYR A CA 1
ATOM 1715 C C . TYR A 1 230 ? -1.734 8.657 -6.601 1.00 82.00 230 TYR A C 1
ATOM 1717 O O . TYR A 1 230 ? -2.499 9.471 -6.078 1.00 82.00 230 TYR A O 1
ATOM 1725 N N . LEU A 1 231 ? -0.416 8.693 -6.425 1.00 74.69 231 LEU A N 1
ATOM 1726 C CA . LEU A 1 231 ? 0.255 9.627 -5.537 1.00 74.69 231 LEU A CA 1
ATOM 1727 C C . LEU A 1 231 ? 0.207 11.052 -6.086 1.00 74.69 231 LEU A C 1
ATOM 1729 O O . LEU A 1 231 ? 0.393 11.309 -7.279 1.00 74.69 231 LEU A O 1
ATOM 1733 N N . THR A 1 232 ? -0.011 11.990 -5.169 1.00 67.12 232 THR A N 1
ATOM 1734 C CA . THR A 1 232 ? 0.004 13.438 -5.418 1.00 67.12 232 THR A CA 1
ATOM 1735 C C . THR A 1 232 ? 1.328 14.094 -5.051 1.00 67.12 232 THR A C 1
ATOM 1737 O O . THR A 1 232 ? 1.570 15.244 -5.409 1.00 67.12 232 THR A O 1
ATOM 1740 N N . GLY A 1 233 ? 2.164 13.376 -4.306 1.00 58.91 233 GLY A N 1
ATOM 1741 C CA . GLY A 1 233 ? 3.459 13.804 -3.805 1.00 58.91 233 GLY A CA 1
ATOM 1742 C C . GLY A 1 233 ? 4.135 12.656 -3.059 1.00 58.91 233 GLY A C 1
ATOM 1743 O O . GLY A 1 233 ? 3.476 11.708 -2.627 1.00 58.91 233 GLY A O 1
ATOM 1744 N N . GLY A 1 234 ? 5.455 12.747 -2.919 1.00 67.12 234 GLY A N 1
ATOM 1745 C CA . GLY A 1 234 ? 6.278 11.592 -2.567 1.00 67.12 234 GLY A CA 1
ATOM 1746 C C . GLY A 1 234 ? 6.686 10.804 -3.810 1.00 67.12 234 GLY A C 1
ATOM 1747 O O . GLY A 1 234 ? 6.446 11.239 -4.935 1.00 67.12 234 GLY A O 1
ATOM 1748 N N . ASN A 1 235 ? 7.373 9.693 -3.584 1.00 74.19 235 ASN A N 1
ATOM 1749 C CA . ASN A 1 235 ? 7.909 8.836 -4.634 1.00 74.19 235 ASN A CA 1
ATOM 1750 C C . ASN A 1 235 ? 8.129 7.439 -4.043 1.00 74.19 235 ASN A C 1
ATOM 1752 O O . ASN A 1 235 ? 8.605 7.31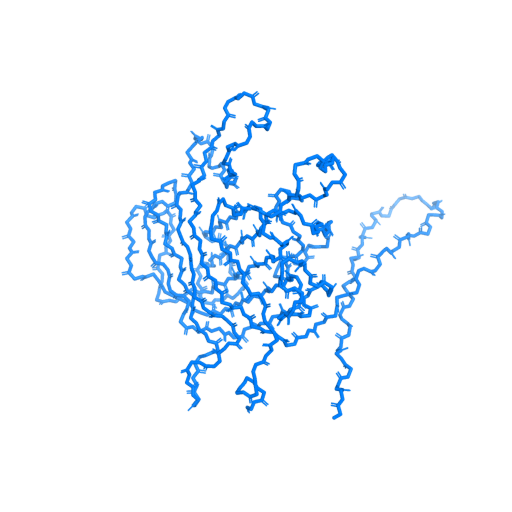7 -2.904 1.00 74.19 235 ASN A O 1
ATOM 1756 N N . PHE A 1 236 ? 7.793 6.402 -4.799 1.00 84.94 236 PHE A N 1
ATOM 1757 C CA . PHE A 1 236 ? 8.256 5.051 -4.527 1.00 84.94 236 PHE A CA 1
ATOM 1758 C C . PHE A 1 236 ? 9.535 4.785 -5.292 1.00 84.94 236 PHE A C 1
ATOM 1760 O O . PHE A 1 236 ? 9.702 5.188 -6.431 1.00 84.94 236 PHE A O 1
ATOM 1767 N N . GLN A 1 237 ? 10.470 4.095 -4.657 1.00 85.31 237 GLN A N 1
ATOM 1768 C CA . GLN A 1 237 ? 11.652 3.628 -5.354 1.00 85.31 237 GLN A CA 1
ATOM 1769 C C . GLN A 1 237 ? 11.702 2.119 -5.218 1.00 85.31 237 GLN A C 1
ATOM 1771 O O . GLN A 1 237 ? 12.027 1.581 -4.152 1.00 85.31 237 GLN A O 1
ATOM 1776 N N . ILE A 1 238 ? 11.341 1.439 -6.306 1.00 88.75 238 ILE A N 1
ATOM 1777 C CA . ILE A 1 238 ? 11.546 0.001 -6.417 1.00 88.75 238 ILE A CA 1
ATOM 1778 C C . ILE A 1 238 ? 12.999 -0.230 -6.823 1.00 88.75 238 ILE A C 1
ATOM 1780 O O . ILE A 1 238 ? 13.504 0.283 -7.822 1.00 88.75 238 ILE A O 1
ATOM 1784 N N . HIS A 1 239 ? 13.692 -1.021 -6.018 1.00 86.38 239 HIS A N 1
ATOM 1785 C CA . HIS A 1 239 ? 15.102 -1.316 -6.176 1.00 86.38 239 HIS A CA 1
ATOM 1786 C C . HIS A 1 239 ? 15.330 -2.808 -6.383 1.00 86.38 239 HIS A C 1
ATOM 1788 O O . HIS A 1 239 ? 14.581 -3.654 -5.896 1.00 86.38 239 HIS A O 1
ATOM 1794 N N . GLN A 1 240 ? 16.448 -3.138 -7.020 1.00 85.44 240 GLN A N 1
ATOM 1795 C CA . GLN A 1 240 ? 17.005 -4.482 -6.948 1.00 85.44 240 GLN A CA 1
ATOM 1796 C C . GLN A 1 240 ? 17.263 -4.897 -5.484 1.00 85.44 240 GLN A C 1
ATOM 1798 O O . GLN A 1 240 ? 17.548 -4.035 -4.638 1.00 85.44 240 GLN A O 1
ATOM 1803 N N . PRO A 1 241 ? 17.222 -6.208 -5.180 1.00 79.12 241 PRO A N 1
ATOM 1804 C CA . PRO A 1 241 ? 17.647 -6.719 -3.887 1.00 79.12 241 PRO A CA 1
ATOM 1805 C C . PRO A 1 241 ? 19.096 -6.335 -3.622 1.00 79.12 241 PRO A C 1
ATOM 1807 O O . PRO A 1 241 ? 19.944 -6.313 -4.518 1.00 79.12 241 PRO A O 1
ATOM 1810 N N . THR A 1 242 ? 19.415 -6.092 -2.365 1.00 70.38 242 THR A N 1
ATOM 1811 C CA . THR A 1 242 ? 20.798 -6.009 -1.917 1.00 70.38 242 THR A CA 1
ATOM 1812 C C . THR A 1 242 ? 21.326 -7.405 -1.613 1.00 70.38 242 THR A C 1
ATOM 1814 O O . THR A 1 242 ? 20.583 -8.329 -1.302 1.00 70.38 242 THR A O 1
ATOM 1817 N N . GLY A 1 243 ? 22.648 -7.590 -1.650 1.00 61.94 243 GLY A N 1
ATOM 1818 C CA . GLY A 1 243 ? 23.268 -8.868 -1.274 1.00 61.94 243 GLY A CA 1
ATOM 1819 C C . GLY A 1 243 ? 22.984 -9.331 0.166 1.00 61.94 243 GLY A C 1
ATOM 1820 O O . GLY A 1 243 ? 23.351 -10.454 0.510 1.00 61.94 243 GLY A O 1
ATOM 1821 N N . PHE A 1 244 ? 22.356 -8.488 0.995 1.00 58.75 244 PHE A N 1
ATOM 1822 C CA . PHE A 1 244 ? 21.841 -8.844 2.316 1.00 58.75 244 PHE A CA 1
ATOM 1823 C C . PHE A 1 244 ? 20.479 -9.539 2.266 1.00 58.75 244 PHE A C 1
ATOM 1825 O O . PHE A 1 244 ? 20.186 -10.301 3.179 1.00 58.75 244 PHE A O 1
ATOM 1832 N N . ASP A 1 245 ? 19.697 -9.328 1.207 1.00 57.88 245 ASP A N 1
ATOM 1833 C CA . ASP A 1 245 ? 18.342 -9.870 1.037 1.00 57.88 245 ASP A CA 1
ATOM 1834 C C . ASP A 1 245 ? 18.362 -11.305 0.465 1.00 57.88 245 ASP A C 1
ATOM 1836 O O . ASP A 1 245 ? 17.364 -12.013 0.494 1.00 57.88 245 ASP A O 1
ATOM 1840 N N . MET A 1 246 ? 19.521 -11.764 -0.031 1.00 54.41 246 MET A N 1
ATOM 1841 C CA . MET A 1 246 ? 19.713 -13.082 -0.662 1.00 54.41 246 MET A CA 1
ATOM 1842 C C . MET A 1 246 ? 20.283 -14.172 0.272 1.00 54.41 246 MET A C 1
ATOM 1844 O O . MET A 1 246 ? 20.688 -15.232 -0.218 1.00 54.41 246 MET A O 1
ATOM 1848 N N . LYS A 1 247 ? 20.411 -13.908 1.578 1.00 52.44 247 LYS A N 1
ATOM 1849 C CA . LYS A 1 247 ? 20.985 -14.838 2.567 1.00 52.44 247 LYS A CA 1
ATOM 1850 C C . LYS A 1 247 ? 19.930 -15.344 3.532 1.00 52.44 247 LYS A C 1
ATOM 1852 O O . LYS A 1 247 ? 20.006 -16.554 3.835 1.00 52.44 247 LYS A O 1
#

Radius of gyration: 19.13 Å; chains: 1; bounding box: 50×46×51 Å

Sequence (247 aa):
MKKTAPKFCGYTVIALSLALAISLLPIQATACYVVGDCRVTGGGEVTSGIDPDGGWDGTLAQGKYRSGSGQTNRYTFGGQAGANTAYPGPQGEWTHHQFAGPDGFFVFHGNVIDVIVCSDPGPCNPAAANGEYKQIDFGGWGRFNTYQDVNFEVQDAHWFEVHIEDLGEPGNKPRGIDLQSISCPSAGSVDIFAGIFGVLADCGCSDFYRIRIRANADPASAVVYEAYGYLTGGNFQIHQPTGFDMK

Secondary structure (DSSP, 8-state):
------EEE--------S-------------EEE-B--EEEEEEEE-----TT-S--S---------TTS---EEEEEEEESS-SSTTS-SEEEEEEEEESTT-EEEEEEEEEEEEEEEEESPPTTGGGT-SEEEEEEEEEEEEEEEES-SS---S-EEEEEEEE----TT-PPTT--GGG----TT-S--TTTT---PPPPBTBPPEEEEEEESSS-TTSPEEEEEEEE-SSEEEEEEPPPTTTT-

pLDDT: mean 73.48, std 20.8, range [31.38, 98.0]